Protein AF-K2NXB1-F1 (afdb_monomer_lite)

Structure (mmCIF, N/CA/C/O backbone):
data_AF-K2NXB1-F1
#
_entry.id   AF-K2NXB1-F1
#
loop_
_atom_site.group_PDB
_atom_site.id
_atom_site.type_symbol
_atom_site.label_atom_id
_atom_site.label_alt_id
_atom_site.label_comp_id
_atom_site.label_asym_id
_atom_site.label_entity_id
_atom_site.label_seq_id
_atom_site.pdbx_PDB_ins_code
_atom_site.Cartn_x
_atom_site.Cartn_y
_atom_site.Cartn_z
_atom_site.occupancy
_atom_site.B_iso_or_equiv
_atom_site.auth_seq_id
_atom_site.auth_comp_id
_atom_site.auth_asym_id
_atom_site.auth_atom_id
_atom_site.pdbx_PDB_model_num
ATOM 1 N N . GLU A 1 1 ? -13.055 14.412 -2.522 1.00 94.62 1 GLU A N 1
ATOM 2 C CA . GLU A 1 1 ? -13.051 13.531 -3.706 1.00 94.62 1 GLU A CA 1
ATOM 3 C C . GLU A 1 1 ? -11.972 14.008 -4.665 1.00 94.62 1 GLU A C 1
ATOM 5 O O . GLU A 1 1 ? -11.803 15.214 -4.805 1.00 94.62 1 GLU A O 1
ATOM 10 N N . LEU A 1 2 ? -11.229 13.081 -5.264 1.00 96.75 2 LEU A N 1
ATOM 11 C CA . LEU A 1 2 ? -10.312 13.309 -6.376 1.00 96.75 2 LEU A CA 1
ATOM 12 C C . LEU A 1 2 ? -10.808 12.465 -7.544 1.00 96.75 2 LEU A C 1
ATOM 14 O O . LEU A 1 2 ? -10.957 11.248 -7.415 1.00 96.75 2 LEU A O 1
ATOM 18 N N . ARG A 1 3 ? -11.081 13.112 -8.669 1.00 98.06 3 ARG A N 1
ATOM 19 C CA . ARG A 1 3 ? -11.637 12.462 -9.847 1.00 98.06 3 ARG A CA 1
ATOM 20 C C . A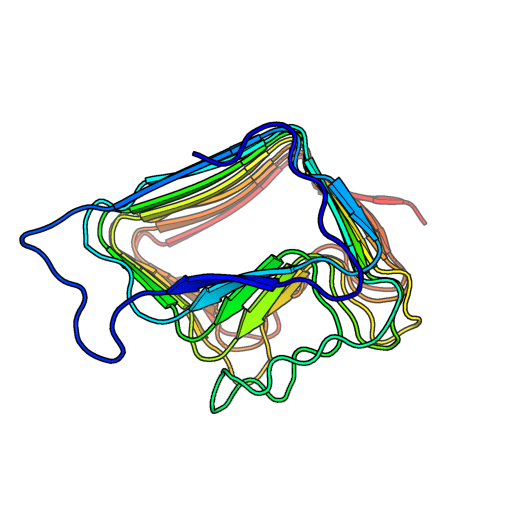RG A 1 3 ? -10.872 12.904 -11.082 1.00 98.06 3 ARG A C 1
ATOM 22 O O . ARG A 1 3 ? -10.672 14.102 -11.263 1.00 98.06 3 ARG A O 1
ATOM 29 N N . ASP A 1 4 ? -10.440 11.933 -11.882 1.00 97.62 4 ASP A N 1
ATOM 30 C CA . ASP A 1 4 ? -9.777 12.130 -13.176 1.00 97.62 4 ASP A CA 1
ATOM 31 C C . ASP A 1 4 ? -8.574 13.095 -13.086 1.00 97.62 4 ASP A C 1
ATOM 33 O O . ASP A 1 4 ? -8.286 13.880 -13.988 1.00 97.62 4 ASP A O 1
ATOM 37 N N . CYS A 1 5 ? -7.886 13.069 -11.939 1.00 97.38 5 CYS A N 1
ATOM 38 C CA . CYS A 1 5 ? -6.746 13.932 -11.656 1.00 97.38 5 CYS A CA 1
ATOM 39 C C . CYS A 1 5 ? -5.464 13.350 -12.261 1.00 97.38 5 CYS A C 1
ATOM 41 O O . CYS A 1 5 ? -5.258 12.134 -12.266 1.00 97.38 5 CYS A O 1
ATOM 43 N N . VAL A 1 6 ? -4.563 14.230 -12.694 1.00 96.94 6 VAL A N 1
ATOM 44 C CA . VAL A 1 6 ? -3.241 13.851 -13.200 1.00 96.94 6 VAL A CA 1
ATOM 45 C C . VAL A 1 6 ? -2.173 14.354 -12.236 1.00 96.94 6 VAL A C 1
ATOM 47 O O . VAL A 1 6 ? -2.104 15.546 -11.942 1.00 96.94 6 VAL A O 1
ATOM 50 N N . CYS A 1 7 ? -1.348 13.447 -11.726 1.00 93.62 7 CYS A N 1
ATOM 51 C CA . CYS A 1 7 ? -0.162 13.793 -10.962 1.00 93.62 7 CYS A CA 1
ATOM 52 C C . CYS A 1 7 ? 0.932 14.286 -11.909 1.00 93.62 7 CYS A C 1
ATOM 54 O O . CYS A 1 7 ? 1.304 13.571 -12.841 1.00 93.62 7 CYS A O 1
ATOM 56 N N . ASP A 1 8 ? 1.490 15.457 -11.619 1.00 88.88 8 ASP A N 1
ATOM 57 C CA . ASP A 1 8 ? 2.650 15.982 -12.333 1.00 88.88 8 ASP A CA 1
ATOM 58 C C . ASP A 1 8 ? 3.943 15.774 -11.527 1.00 88.88 8 ASP A C 1
ATOM 60 O O . ASP A 1 8 ? 3.960 15.914 -10.302 1.00 88.88 8 ASP A O 1
ATOM 64 N N . GLY A 1 9 ? 5.017 15.413 -12.230 1.00 81.12 9 GLY A N 1
ATOM 65 C CA . GLY A 1 9 ? 6.415 15.420 -11.784 1.00 81.12 9 GLY A CA 1
ATOM 66 C C . GLY A 1 9 ? 6.715 15.235 -10.289 1.00 81.12 9 GLY A C 1
ATOM 67 O O . GLY A 1 9 ? 7.217 16.154 -9.644 1.00 81.12 9 GLY A O 1
ATOM 68 N N . GLY A 1 10 ? 6.514 14.035 -9.735 1.00 85.44 10 GLY A N 1
ATOM 69 C CA . GLY A 1 10 ? 6.906 13.716 -8.351 1.00 85.44 10 GLY A CA 1
ATOM 70 C C . GLY A 1 10 ? 5.857 14.067 -7.298 1.00 85.44 10 GLY A C 1
ATOM 71 O O . GLY A 1 10 ? 6.169 14.032 -6.101 1.00 85.44 10 GLY A O 1
ATOM 72 N N . ALA A 1 11 ? 4.634 14.399 -7.720 1.00 92.69 11 ALA A N 1
ATOM 73 C CA . ALA A 1 11 ? 3.523 14.693 -6.830 1.00 92.69 11 ALA A CA 1
ATOM 74 C C . ALA A 1 11 ? 3.240 13.550 -5.844 1.00 92.69 11 ALA A C 1
ATOM 76 O O . ALA A 1 11 ? 3.321 12.357 -6.148 1.00 92.69 11 ALA A O 1
ATOM 77 N N . GLN A 1 12 ? 2.887 13.947 -4.626 1.00 93.38 12 GLN A N 1
ATOM 78 C CA . GLN A 1 12 ? 2.581 13.044 -3.529 1.00 93.38 12 GLN A CA 1
ATOM 79 C C . GLN A 1 12 ? 1.302 13.521 -2.851 1.00 93.38 12 GLN A C 1
ATOM 81 O O . GLN A 1 12 ? 1.230 14.653 -2.370 1.00 93.38 12 GLN A O 1
ATOM 86 N N . ILE A 1 13 ? 0.291 12.662 -2.826 1.00 94.75 13 ILE A N 1
ATOM 87 C CA . ILE A 1 13 ? -1.007 12.941 -2.218 1.00 94.75 13 ILE A CA 1
ATOM 88 C C . ILE A 1 13 ? -1.004 12.303 -0.837 1.00 94.75 13 ILE A C 1
ATOM 90 O O . ILE A 1 13 ? -0.871 11.088 -0.712 1.00 94.75 13 ILE A O 1
ATOM 94 N N . TYR A 1 14 ? -1.147 13.120 0.200 1.00 94.56 14 TYR A N 1
ATOM 95 C CA . TYR A 1 14 ? -1.087 12.661 1.582 1.00 94.56 14 TYR A CA 1
ATOM 96 C C . TYR A 1 14 ? -2.481 12.581 2.200 1.00 94.56 14 TYR A C 1
ATOM 98 O O . TYR A 1 14 ? -3.191 13.582 2.283 1.00 94.56 14 TYR A O 1
ATOM 106 N N . VAL A 1 15 ? -2.833 11.407 2.718 1.00 95.38 15 VAL A N 1
ATOM 107 C CA . VAL A 1 15 ? -3.938 11.223 3.662 1.00 95.38 15 VAL A CA 1
ATOM 108 C C . VAL A 1 15 ? -3.320 11.095 5.050 1.00 95.38 15 VAL A C 1
ATOM 110 O O . VAL A 1 15 ? -2.840 10.036 5.456 1.00 95.38 15 VAL A O 1
ATOM 113 N N . ARG A 1 16 ? -3.252 12.231 5.749 1.00 93.56 16 ARG A N 1
ATOM 114 C CA . ARG A 1 16 ? -2.507 12.380 7.001 1.00 93.56 16 ARG A CA 1
ATOM 115 C C . ARG A 1 16 ? -3.435 12.382 8.210 1.00 93.56 16 ARG A C 1
ATOM 117 O O . ARG A 1 16 ? -4.362 13.184 8.286 1.00 93.56 16 ARG A O 1
ATOM 124 N N . GLY A 1 17 ? -3.141 11.504 9.160 1.00 93.62 17 GLY A N 1
ATOM 125 C CA . GLY A 1 17 ? -3.784 11.433 10.465 1.00 93.62 17 GLY A CA 1
ATOM 126 C C . GLY A 1 17 ? -3.013 12.159 11.571 1.00 93.62 17 GLY A C 1
ATOM 127 O O . GLY A 1 17 ? -2.156 13.010 11.322 1.00 93.62 17 GLY A O 1
ATOM 128 N N . TYR A 1 18 ? -3.308 11.774 12.809 1.00 91.69 18 TYR A N 1
ATOM 129 C CA . TYR A 1 18 ? -2.723 12.313 14.035 1.00 91.69 18 TYR A CA 1
ATOM 130 C C . TYR A 1 18 ? -1.535 11.470 14.498 1.00 91.69 18 TYR A C 1
ATOM 132 O O . TYR A 1 18 ? -1.599 10.244 14.477 1.00 91.69 18 TYR A O 1
ATOM 140 N N . SER A 1 19 ? -0.452 12.110 14.945 1.00 87.44 19 SER A N 1
ATOM 141 C CA . SER A 1 19 ? 0.732 11.408 15.467 1.00 87.44 19 SER A CA 1
ATOM 142 C C . SER A 1 19 ? 0.472 10.661 16.783 1.00 87.44 19 SER A C 1
ATOM 144 O O . SER A 1 19 ? 1.180 9.704 17.079 1.00 87.44 19 SER A O 1
ATOM 146 N N . GLY A 1 20 ? -0.521 11.103 17.564 1.00 89.31 20 GLY A N 1
ATOM 147 C CA . GLY A 1 20 ? -1.008 10.441 18.778 1.00 89.31 20 GLY A CA 1
ATOM 148 C C . GLY A 1 20 ? -2.246 9.581 18.517 1.00 89.31 20 GLY A C 1
ATOM 149 O O . GLY A 1 20 ? -2.442 9.091 17.411 1.00 89.31 20 GLY A O 1
ATOM 150 N N . GLU A 1 21 ? -3.102 9.403 19.522 1.00 89.88 21 GLU A N 1
ATOM 151 C CA . GLU A 1 21 ? -4.329 8.604 19.385 1.00 89.88 21 GLU A CA 1
ATOM 152 C C . GLU A 1 21 ? -5.248 9.105 18.249 1.00 89.88 21 GLU A C 1
ATOM 154 O O . GLU A 1 21 ? -5.365 10.319 18.035 1.00 89.88 21 GLU A O 1
ATOM 159 N N . PRO A 1 22 ? -5.922 8.196 17.516 1.00 90.44 22 PRO A N 1
ATOM 160 C CA . PRO A 1 22 ? -6.864 8.582 16.476 1.00 90.44 22 PRO A CA 1
ATOM 161 C C . PRO A 1 22 ? -8.042 9.352 17.078 1.00 90.44 22 PRO A C 1
ATOM 163 O O . PRO A 1 22 ? -8.625 8.955 18.089 1.00 90.44 22 PRO A O 1
ATOM 166 N N . ALA A 1 23 ? -8.450 10.429 16.410 1.00 91.19 23 ALA A N 1
ATOM 167 C CA . ALA A 1 23 ? -9.641 11.170 16.801 1.00 91.19 23 ALA A CA 1
ATOM 168 C C . ALA A 1 23 ? -10.893 10.280 16.682 1.00 91.19 23 ALA A C 1
ATOM 170 O O . ALA A 1 23 ? -11.156 9.697 15.629 1.00 91.19 23 ALA A O 1
ATOM 171 N N . SER A 1 24 ? -11.658 10.153 17.767 1.00 92.06 24 SER A N 1
ATOM 172 C CA . SER A 1 24 ? -12.834 9.273 17.855 1.00 92.06 24 SER A CA 1
ATOM 173 C C . SER A 1 24 ? -14.166 9.997 17.611 1.00 92.06 24 SER A C 1
ATOM 175 O O . SER A 1 24 ? -15.172 9.354 17.296 1.00 92.06 24 SER A O 1
ATOM 177 N N . ASP A 1 25 ? -14.155 11.325 17.721 1.00 93.12 25 ASP A N 1
ATOM 178 C CA . ASP A 1 25 ? -15.283 12.253 17.569 1.00 93.12 25 ASP A CA 1
ATOM 179 C C . ASP A 1 25 ? -15.570 12.639 16.109 1.00 93.12 25 ASP A C 1
ATOM 181 O O . ASP A 1 25 ? -16.593 13.251 15.818 1.00 93.12 25 ASP A O 1
ATOM 185 N N . ARG A 1 26 ? -14.678 12.274 15.188 1.00 91.56 26 ARG A N 1
ATOM 186 C CA . ARG A 1 26 ? -14.739 12.629 13.768 1.00 91.56 26 ARG A CA 1
ATOM 187 C C . ARG A 1 26 ? -14.441 11.424 12.886 1.00 91.56 26 ARG A C 1
ATOM 189 O O . ARG A 1 26 ? -13.820 10.464 13.332 1.00 91.56 26 ARG A O 1
ATOM 196 N N . SER A 1 27 ? -14.866 11.506 11.633 1.00 95.12 27 SER A N 1
ATOM 197 C CA . SER A 1 27 ? -14.590 10.531 10.578 1.00 95.12 27 SER A CA 1
ATOM 198 C C . SER A 1 27 ? -14.024 11.239 9.352 1.00 95.12 27 SER A C 1
ATOM 200 O O . SER A 1 27 ? -14.180 12.450 9.195 1.00 95.12 27 SER A O 1
ATOM 202 N N . LEU A 1 28 ? -13.367 10.480 8.482 1.00 96.31 28 LEU A N 1
ATOM 203 C CA . LEU A 1 28 ? -12.829 10.969 7.219 1.00 96.31 28 LEU A CA 1
ATOM 204 C C . LEU A 1 28 ? -13.342 10.090 6.081 1.00 96.31 28 LEU A C 1
ATOM 206 O O . LEU A 1 28 ? -13.313 8.869 6.185 1.00 96.31 28 LEU A O 1
ATOM 210 N N . GLU A 1 29 ? -13.762 10.705 4.984 1.00 97.75 29 GLU A N 1
ATOM 211 C CA . GLU A 1 29 ? -14.073 9.994 3.750 1.00 97.75 29 GLU A CA 1
ATOM 212 C C . GLU A 1 29 ? -13.193 10.521 2.618 1.00 97.75 29 GLU A C 1
ATOM 214 O O . GLU A 1 29 ? -13.120 11.728 2.374 1.00 97.75 29 GLU A O 1
ATOM 219 N N . VAL A 1 30 ? -12.495 9.612 1.939 1.00 97.94 30 VAL A N 1
ATOM 220 C CA . VAL A 1 30 ? -11.652 9.926 0.785 1.00 97.94 30 VAL A CA 1
ATOM 221 C C . VAL A 1 30 ? -12.041 9.003 -0.357 1.00 97.94 30 VAL A C 1
ATOM 223 O O . VAL A 1 30 ? -12.071 7.786 -0.217 1.00 97.94 30 V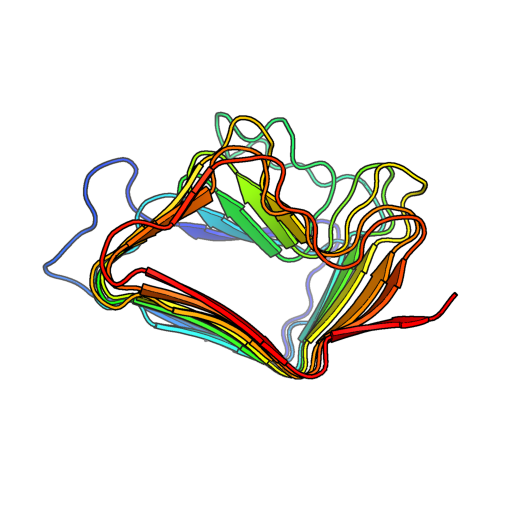AL A O 1
ATOM 226 N N . SER A 1 31 ? -12.308 9.590 -1.514 1.00 98.19 31 SER A N 1
ATOM 227 C CA . SER A 1 31 ? -12.547 8.862 -2.755 1.00 98.19 31 SER A CA 1
ATOM 228 C C . SER A 1 31 ? -11.585 9.391 -3.804 1.00 98.19 31 SER A C 1
ATOM 230 O O . SER A 1 31 ? -11.511 10.608 -4.001 1.00 98.19 31 SER A O 1
ATOM 232 N N . VAL A 1 32 ? -10.826 8.486 -4.413 1.00 98.44 32 VAL A N 1
ATOM 233 C CA . VAL A 1 32 ? -9.883 8.733 -5.502 1.00 98.44 32 VAL A CA 1
ATOM 234 C C . VAL A 1 32 ? -10.290 7.843 -6.668 1.00 98.44 32 VAL A C 1
ATOM 236 O O . VAL A 1 32 ? -10.352 6.623 -6.531 1.00 98.44 32 VAL A O 1
ATOM 239 N N . SER A 1 33 ? -10.579 8.440 -7.816 1.00 98.50 33 SER A N 1
ATOM 240 C CA . SER A 1 33 ? -10.935 7.707 -9.031 1.00 98.50 33 SER A CA 1
ATOM 241 C C . SER A 1 33 ? -10.269 8.325 -10.250 1.00 98.50 33 SER A C 1
ATOM 243 O O . SER A 1 33 ? -10.140 9.547 -10.311 1.00 98.50 33 SER A O 1
ATOM 245 N N . GLY A 1 34 ? -9.813 7.504 -11.197 1.00 98.19 34 GLY A N 1
ATOM 246 C CA . GLY A 1 34 ? -9.167 8.015 -12.410 1.00 98.19 34 GLY A CA 1
ATOM 247 C C . GLY A 1 34 ? -7.846 8.749 -12.151 1.00 98.19 34 GLY A C 1
ATOM 248 O O . GLY A 1 34 ? -7.439 9.568 -12.972 1.00 98.19 34 GLY A O 1
ATOM 249 N N . LEU A 1 35 ? -7.179 8.517 -11.011 1.00 97.81 35 LEU A N 1
ATOM 250 C CA . LEU A 1 35 ? -5.891 9.151 -10.735 1.00 97.81 35 LEU A CA 1
ATOM 251 C C . LEU A 1 35 ? -4.835 8.542 -11.653 1.00 97.81 35 LEU A C 1
ATOM 253 O O . LEU A 1 35 ? -4.630 7.327 -11.649 1.00 97.81 35 LEU A O 1
ATOM 257 N N . SER A 1 36 ? -4.141 9.379 -12.413 1.00 96.94 36 SER A N 1
ATOM 258 C CA . SER A 1 36 ? -3.091 8.935 -13.326 1.00 96.94 36 SER A CA 1
ATOM 259 C C . SER A 1 36 ? -1.823 9.761 -13.166 1.00 96.94 36 SER A C 1
ATOM 261 O O . SER A 1 36 ? -1.874 10.921 -12.775 1.00 96.94 36 SER A O 1
ATOM 263 N N . GLY A 1 37 ? -0.661 9.180 -13.448 1.00 93.31 37 GLY A N 1
ATOM 264 C CA . GLY A 1 37 ? 0.572 9.957 -13.547 1.00 93.31 37 GLY A CA 1
ATOM 265 C C . GLY A 1 37 ? 1.842 9.132 -13.415 1.00 93.31 37 GLY A C 1
ATOM 266 O O . GLY A 1 37 ? 1.905 8.141 -12.681 1.00 93.31 37 GLY A O 1
ATOM 267 N N . SER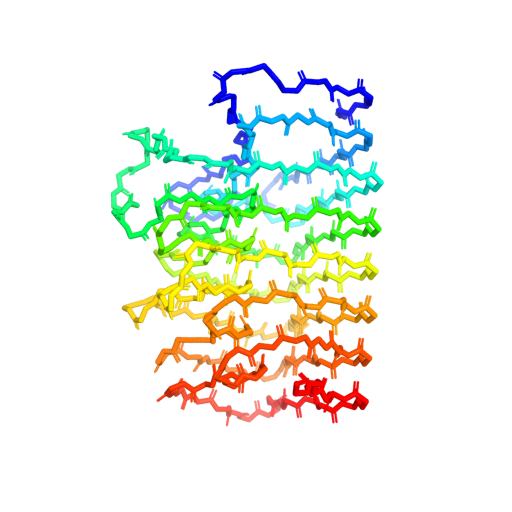 A 1 38 ? 2.877 9.578 -14.126 1.00 88.50 38 SER A N 1
ATOM 268 C CA . SER A 1 38 ? 4.250 9.114 -13.948 1.00 88.50 38 SER A CA 1
ATOM 269 C C . SER A 1 38 ? 4.931 9.945 -12.865 1.00 88.50 38 SER A C 1
ATOM 271 O O . SER A 1 38 ? 4.871 11.167 -12.922 1.00 88.50 38 SER A O 1
ATOM 273 N N . TYR A 1 39 ? 5.602 9.293 -11.916 1.00 93.38 39 TYR A N 1
ATOM 274 C CA . TYR A 1 39 ? 6.101 9.896 -10.675 1.00 93.38 39 TYR A CA 1
ATOM 275 C C . TYR A 1 39 ? 4.978 10.400 -9.759 1.00 93.38 39 TYR A C 1
ATOM 277 O O . TYR A 1 39 ? 4.911 11.584 -9.438 1.00 93.38 39 TYR A O 1
ATOM 285 N N . CYS A 1 40 ? 4.111 9.491 -9.313 1.00 94.94 40 CYS A N 1
ATOM 286 C CA . CYS A 1 40 ? 3.069 9.797 -8.336 1.00 94.94 40 CYS A CA 1
ATOM 287 C C . CYS A 1 40 ? 3.069 8.823 -7.158 1.00 94.94 40 CYS A C 1
ATOM 289 O O . CYS A 1 40 ? 3.375 7.644 -7.322 1.00 94.94 40 CYS A O 1
ATOM 291 N N . SER A 1 41 ? 2.707 9.304 -5.969 1.00 96.12 41 SER A N 1
ATOM 292 C CA . SER A 1 41 ? 2.506 8.452 -4.796 1.00 96.12 41 SER A CA 1
ATOM 293 C C . SER A 1 41 ? 1.304 8.904 -3.974 1.00 96.12 41 SER A C 1
ATOM 295 O O . SER A 1 41 ? 1.103 10.096 -3.743 1.00 96.12 41 SER A O 1
ATOM 297 N N . LEU A 1 42 ? 0.518 7.939 -3.511 1.00 96.81 42 LEU A N 1
ATOM 298 C CA . LEU A 1 42 ? -0.541 8.113 -2.534 1.00 96.81 42 LEU A CA 1
ATOM 299 C C . LEU A 1 42 ? -0.043 7.591 -1.183 1.00 96.81 42 LEU A C 1
ATOM 301 O O . LEU A 1 42 ? 0.297 6.416 -1.038 1.00 96.81 42 LEU A O 1
ATOM 305 N N . VAL A 1 43 ? 0.014 8.476 -0.195 1.00 96.69 43 VAL A N 1
ATOM 306 C CA . VAL A 1 43 ? 0.691 8.235 1.077 1.00 96.69 43 VAL A CA 1
ATOM 307 C C . VAL A 1 43 ? -0.292 8.377 2.230 1.00 96.69 43 VAL A C 1
ATOM 309 O O . VAL A 1 43 ? -0.810 9.460 2.494 1.00 96.69 43 VAL A O 1
ATOM 312 N N . PHE A 1 44 ? -0.512 7.290 2.955 1.00 96.31 44 PHE A N 1
ATOM 313 C CA . PHE A 1 44 ? -1.232 7.275 4.221 1.00 96.31 44 PHE A CA 1
ATOM 314 C C . PHE A 1 44 ? -0.223 7.305 5.352 1.00 96.31 44 PHE A C 1
ATOM 316 O O . PHE A 1 44 ? 0.717 6.505 5.381 1.00 96.31 44 PHE A O 1
ATOM 323 N N . VAL A 1 45 ? -0.402 8.248 6.271 1.00 95.25 45 VAL A N 1
ATOM 324 C CA . VAL A 1 45 ? 0.535 8.411 7.375 1.00 95.25 45 VAL A CA 1
ATOM 325 C C . VAL A 1 45 ? -0.157 8.820 8.660 1.00 95.25 45 VAL A C 1
ATOM 327 O O . VAL A 1 45 ? -1.083 9.633 8.636 1.00 95.25 45 VAL A O 1
ATOM 330 N N . HIS A 1 46 ? 0.352 8.309 9.782 1.00 94.75 46 HIS A N 1
ATOM 331 C CA . HIS A 1 46 ? -0.186 8.537 11.122 1.00 94.75 46 HIS A CA 1
ATOM 332 C C . HIS A 1 46 ? -1.598 7.957 11.330 1.00 94.75 46 HIS A C 1
ATOM 334 O O . HIS A 1 46 ? -2.154 7.273 10.471 1.00 94.75 46 HIS A O 1
ATOM 340 N N . ASN A 1 47 ? -2.186 8.192 12.503 1.00 94.88 47 ASN A N 1
ATOM 341 C CA . ASN A 1 47 ? -3.439 7.564 12.908 1.00 94.88 47 ASN A CA 1
ATOM 342 C C . ASN A 1 47 ? -4.634 8.327 12.333 1.00 94.88 47 ASN A C 1
ATOM 344 O O . ASN A 1 47 ? -4.943 9.446 12.756 1.00 94.88 47 ASN A O 1
ATOM 348 N N . LEU A 1 48 ? -5.297 7.735 11.337 1.00 95.12 48 LEU A N 1
ATOM 349 C CA . LEU A 1 48 ? -6.496 8.322 10.737 1.00 95.12 48 LEU A CA 1
ATOM 350 C C . LEU A 1 48 ? -7.636 8.356 11.768 1.00 95.12 48 LEU A C 1
ATOM 352 O O . LEU A 1 48 ? -7.685 7.485 12.641 1.00 95.12 48 LEU A O 1
ATOM 356 N N . PRO A 1 49 ? -8.572 9.320 11.680 1.00 96.62 49 PRO A N 1
ATOM 357 C CA . PRO A 1 49 ? -9.761 9.317 12.525 1.00 96.62 49 PRO A CA 1
ATOM 358 C C . PRO A 1 49 ? -10.480 7.964 12.532 1.00 96.62 49 PRO A C 1
ATOM 360 O O . PRO A 1 49 ? -10.463 7.224 11.540 1.00 96.62 49 PRO A O 1
ATOM 363 N N . ALA A 1 50 ? -11.149 7.639 13.634 1.00 96.88 50 ALA A N 1
ATOM 364 C CA . ALA A 1 50 ? -11.964 6.436 13.685 1.00 96.88 50 ALA A CA 1
ATOM 365 C C . ALA A 1 50 ? -13.075 6.497 12.624 1.00 96.88 50 ALA A C 1
ATOM 367 O O . ALA A 1 50 ? -13.623 7.566 12.358 1.00 96.88 50 ALA A O 1
ATOM 368 N N . ARG A 1 51 ? -13.464 5.348 12.056 1.00 97.50 51 ARG A N 1
ATOM 369 C CA . ARG A 1 51 ? -14.485 5.291 10.987 1.00 97.50 51 ARG A CA 1
ATOM 370 C C . ARG A 1 51 ? -14.076 6.066 9.733 1.00 97.50 51 ARG A C 1
ATOM 372 O O . ARG A 1 51 ? -14.902 6.713 9.099 1.00 97.50 51 ARG A O 1
ATOM 379 N N . THR A 1 52 ? -12.795 6.005 9.383 1.00 97.69 52 THR A N 1
ATOM 380 C CA . THR A 1 52 ? -12.306 6.539 8.112 1.00 97.69 52 THR A CA 1
ATOM 381 C C . THR A 1 52 ? -12.631 5.569 6.979 1.00 97.69 52 THR A C 1
ATOM 383 O O . THR A 1 52 ? -12.346 4.380 7.102 1.00 97.69 52 THR A O 1
ATOM 386 N N . ASN A 1 53 ? -13.194 6.056 5.877 1.00 98.06 53 ASN A N 1
ATOM 387 C CA . ASN A 1 53 ? -13.430 5.271 4.670 1.00 98.06 53 ASN A CA 1
ATOM 388 C C . ASN A 1 53 ? -12.632 5.857 3.506 1.00 98.06 53 ASN A C 1
ATOM 390 O O . ASN A 1 53 ? -12.788 7.026 3.160 1.00 98.06 53 ASN A O 1
ATOM 394 N N . VAL A 1 54 ? -11.758 5.054 2.914 1.00 98.31 54 VAL A N 1
ATOM 395 C CA . VAL A 1 54 ? -10.938 5.457 1.780 1.00 98.31 54 VAL A CA 1
ATOM 396 C C . VAL A 1 54 ? -11.152 4.486 0.639 1.00 98.31 54 VAL A C 1
ATOM 398 O O . VAL A 1 54 ? -10.972 3.279 0.795 1.00 98.31 54 VAL A O 1
ATOM 401 N N . THR A 1 55 ? -11.477 5.027 -0.525 1.00 98.50 55 THR A N 1
ATOM 402 C CA . THR A 1 55 ? -11.589 4.275 -1.769 1.00 98.50 55 THR A CA 1
ATOM 403 C C . THR A 1 55 ? -10.648 4.862 -2.810 1.00 98.50 55 THR A C 1
ATOM 405 O O . THR A 1 55 ? -10.590 6.074 -3.008 1.00 98.50 55 THR A O 1
ATOM 408 N N . VAL A 1 56 ? -9.886 3.994 -3.460 1.00 98.62 56 VAL A N 1
ATOM 409 C CA . VAL A 1 56 ? -9.050 4.298 -4.619 1.00 98.62 56 VAL A CA 1
ATOM 410 C C . VAL A 1 56 ? -9.485 3.340 -5.710 1.00 98.62 56 VAL A C 1
ATOM 412 O O . VAL A 1 56 ? -9.525 2.135 -5.473 1.00 98.62 56 VAL A O 1
ATOM 415 N N . ARG A 1 57 ? -9.864 3.839 -6.881 1.00 98.69 57 ARG A N 1
ATOM 416 C CA . ARG A 1 57 ? -10.317 2.973 -7.970 1.00 98.69 57 ARG A CA 1
ATOM 417 C C . ARG A 1 57 ? -9.919 3.467 -9.344 1.00 98.69 57 ARG A C 1
ATOM 419 O O . ARG A 1 57 ? -9.676 4.660 -9.517 1.00 98.69 57 ARG A O 1
ATOM 426 N N . ASP A 1 58 ? -9.890 2.556 -10.310 1.00 98.62 58 ASP A N 1
ATOM 427 C CA . ASP A 1 58 ? -9.763 2.874 -11.738 1.00 98.62 58 ASP A CA 1
ATOM 428 C C . ASP A 1 58 ? -8.588 3.828 -12.017 1.00 98.62 58 ASP A C 1
ATOM 430 O O . ASP A 1 58 ? -8.719 4.814 -12.735 1.00 98.62 58 ASP A O 1
ATOM 434 N N . SER A 1 59 ? -7.460 3.602 -11.339 1.00 98.62 59 SER A N 1
ATOM 435 C CA . SER A 1 59 ? -6.317 4.523 -11.299 1.00 98.62 59 SER A CA 1
ATOM 436 C C . SER A 1 59 ? -5.047 3.855 -11.836 1.00 98.62 59 SER A C 1
ATOM 438 O O . SER A 1 59 ? -4.927 2.632 -11.861 1.00 98.62 59 SER A O 1
ATOM 440 N N . THR A 1 60 ? -4.070 4.647 -12.274 1.00 98.31 60 THR A N 1
ATOM 441 C CA . THR A 1 60 ? -2.748 4.173 -12.718 1.00 98.31 60 THR A CA 1
ATOM 442 C C . THR A 1 60 ? -1.662 5.068 -12.138 1.00 98.31 60 THR A C 1
ATOM 444 O O . THR A 1 60 ? -1.426 6.178 -12.612 1.00 98.31 60 THR A O 1
ATOM 447 N N . ILE A 1 61 ? -0.984 4.580 -11.103 1.00 97.88 61 ILE A N 1
ATOM 448 C CA . ILE A 1 61 ? -0.012 5.351 -10.326 1.00 97.88 61 ILE A CA 1
ATOM 449 C C . ILE A 1 61 ? 1.363 4.709 -10.506 1.00 97.88 61 ILE A C 1
ATOM 451 O O . ILE A 1 61 ? 1.569 3.540 -10.167 1.00 97.88 61 ILE A O 1
ATOM 455 N N . VAL A 1 62 ? 2.314 5.470 -11.050 1.00 97.56 62 VAL A N 1
ATOM 456 C CA . VAL A 1 62 ? 3.638 4.949 -11.411 1.00 97.56 62 VAL A CA 1
ATOM 457 C C . VAL A 1 62 ? 4.740 5.731 -10.702 1.00 97.56 62 VAL A C 1
ATOM 459 O O . VAL A 1 62 ? 4.747 6.959 -10.724 1.00 97.56 62 VAL A O 1
ATOM 462 N N . THR A 1 63 ? 5.725 5.034 -10.139 1.00 96.81 63 THR A N 1
ATOM 463 C CA . THR A 1 63 ? 6.977 5.605 -9.619 1.00 96.81 63 THR A CA 1
ATOM 464 C C . THR A 1 63 ? 8.175 5.029 -10.388 1.00 96.81 63 THR A C 1
ATOM 466 O O . THR A 1 63 ? 8.758 4.010 -10.009 1.00 96.81 63 THR A O 1
ATOM 469 N N . PRO A 1 64 ? 8.560 5.639 -11.524 1.00 95.25 64 PRO A N 1
ATOM 470 C CA . PRO A 1 64 ? 9.626 5.093 -12.363 1.00 95.25 64 PRO A CA 1
ATOM 471 C C . PRO A 1 64 ? 11.036 5.427 -11.842 1.00 95.25 64 PRO A C 1
ATOM 473 O O . PRO A 1 64 ? 12.008 4.865 -12.332 1.00 95.25 64 PRO A O 1
ATOM 476 N N . GLY A 1 65 ? 11.153 6.305 -10.842 1.00 93.44 65 GLY A N 1
ATOM 477 C CA . GLY A 1 65 ? 12.408 6.680 -10.190 1.00 93.44 65 GLY A CA 1
ATOM 478 C C . GLY A 1 65 ? 12.213 6.978 -8.697 1.00 93.44 65 GLY A C 1
ATOM 479 O O . GLY A 1 65 ? 11.120 6.751 -8.166 1.00 93.44 65 GLY A O 1
ATOM 480 N N . PRO A 1 66 ? 13.250 7.470 -7.994 1.00 92.62 66 PRO A N 1
ATOM 481 C CA . PRO A 1 66 ? 13.203 7.658 -6.548 1.00 92.62 66 PRO A CA 1
ATOM 482 C C . PRO A 1 66 ? 12.198 8.744 -6.146 1.00 92.62 66 PRO A C 1
ATOM 484 O O . PRO A 1 66 ? 12.155 9.822 -6.743 1.00 92.62 66 PRO A O 1
ATOM 487 N N . MET A 1 67 ? 11.428 8.477 -5.092 1.00 91.94 67 MET A N 1
ATOM 488 C CA . MET A 1 67 ? 10.477 9.423 -4.504 1.00 91.94 67 MET A CA 1
ATOM 489 C C . MET A 1 67 ? 11.077 10.064 -3.250 1.00 91.94 67 MET A C 1
ATOM 491 O O . MET A 1 67 ? 11.797 9.425 -2.484 1.00 91.94 67 MET A O 1
ATOM 495 N N . ARG A 1 68 ? 10.781 11.347 -3.018 1.00 89.00 68 ARG A N 1
ATOM 496 C CA . ARG A 1 68 ? 11.272 12.080 -1.842 1.00 89.00 68 ARG A CA 1
ATOM 497 C C . ARG A 1 68 ? 10.186 12.199 -0.783 1.00 89.00 68 ARG A C 1
ATOM 499 O O . ARG A 1 68 ? 9.392 13.134 -0.821 1.00 89.00 68 ARG A O 1
ATOM 506 N N . TYR A 1 69 ? 10.218 11.313 0.206 1.00 85.50 69 TYR A N 1
ATOM 507 C CA . TYR A 1 69 ? 9.314 11.349 1.360 1.00 85.50 69 TYR A CA 1
ATOM 508 C C . TYR A 1 69 ? 9.844 12.207 2.521 1.00 85.50 69 TYR A C 1
ATOM 510 O O . TYR A 1 69 ? 9.563 11.928 3.682 1.00 85.50 69 TYR A O 1
ATOM 518 N N . SER A 1 70 ? 10.624 13.257 2.243 1.00 76.56 70 SER A N 1
ATOM 519 C CA . SER A 1 70 ? 11.341 14.043 3.266 1.00 76.56 70 SER A CA 1
ATOM 520 C C . SER A 1 70 ? 10.440 14.708 4.313 1.00 76.56 70 SER A C 1
ATOM 522 O O . SER A 1 70 ? 10.913 15.068 5.385 1.00 76.56 70 SER A O 1
ATOM 524 N N . GLN A 1 71 ? 9.147 14.858 4.019 1.00 75.88 71 GLN A N 1
ATOM 525 C CA . GLN A 1 71 ? 8.144 15.373 4.955 1.00 75.88 71 GLN A CA 1
ATOM 526 C C . GLN A 1 71 ? 7.766 14.359 6.050 1.00 75.88 71 GLN A C 1
ATOM 528 O O . GLN A 1 71 ? 7.094 14.720 7.017 1.00 75.88 71 GLN A O 1
ATOM 533 N N . LEU A 1 72 ? 8.169 13.093 5.902 1.00 81.00 72 LEU A N 1
ATOM 534 C CA . LEU A 1 72 ? 7.848 12.003 6.814 1.00 81.00 72 LEU A CA 1
ATOM 535 C C . LEU A 1 72 ? 9.083 11.593 7.614 1.00 81.00 72 LEU A C 1
ATOM 537 O O . LEU A 1 72 ? 9.954 10.863 7.140 1.00 81.00 72 LEU A O 1
ATOM 541 N N . SER A 1 73 ? 9.143 12.045 8.866 1.00 76.69 73 SER A N 1
ATOM 542 C CA . SER A 1 73 ? 10.175 11.617 9.810 1.00 76.69 73 SER A CA 1
ATOM 543 C C . SER A 1 73 ? 10.132 10.098 9.997 1.00 76.69 73 SER A C 1
ATOM 545 O O . SER A 1 73 ? 9.089 9.560 10.366 1.00 76.69 73 SER A O 1
ATOM 547 N N . GLY A 1 74 ? 11.262 9.420 9.793 1.00 77.75 74 GLY A N 1
ATOM 548 C CA . GLY A 1 74 ? 11.388 7.973 10.005 1.00 77.75 74 GLY A CA 1
ATOM 549 C C . GLY A 1 74 ? 11.028 7.095 8.801 1.00 77.75 74 GLY A C 1
ATOM 550 O O . GLY A 1 74 ? 11.218 5.882 8.874 1.00 77.75 74 GLY A O 1
ATOM 551 N N . LEU A 1 75 ? 10.574 7.666 7.679 1.00 83.88 75 LEU A N 1
ATOM 552 C CA . LEU A 1 75 ? 10.382 6.919 6.433 1.00 83.88 75 LEU A CA 1
ATOM 553 C C . LEU A 1 75 ? 11.681 6.901 5.612 1.00 83.88 75 LEU A C 1
ATOM 555 O O . LEU A 1 75 ? 11.840 7.658 4.658 1.00 83.88 75 LEU A O 1
ATOM 559 N N . THR A 1 76 ? 12.626 6.045 6.006 1.00 79.00 76 THR A N 1
ATOM 560 C CA . THR A 1 76 ? 13.946 5.931 5.354 1.00 79.00 76 THR A CA 1
ATOM 561 C C . THR A 1 76 ? 14.018 4.838 4.293 1.00 79.00 76 THR A C 1
ATOM 563 O O . THR A 1 76 ? 14.807 4.950 3.360 1.00 79.00 76 THR A O 1
ATOM 566 N N . ASP A 1 77 ? 13.190 3.798 4.412 1.00 84.62 77 ASP A N 1
ATOM 567 C CA . ASP A 1 77 ? 13.378 2.564 3.633 1.00 84.62 77 ASP A CA 1
ATOM 568 C C . ASP A 1 77 ? 12.485 2.498 2.380 1.00 84.62 77 ASP A C 1
ATOM 570 O O . ASP A 1 77 ? 12.634 1.599 1.549 1.00 84.62 77 ASP A O 1
ATOM 574 N N . ALA A 1 78 ? 11.556 3.447 2.216 1.00 90.12 78 ALA A N 1
ATOM 575 C CA . ALA A 1 78 ? 10.738 3.559 1.013 1.00 90.12 78 ALA A CA 1
ATOM 576 C C . ALA A 1 78 ? 11.494 4.335 -0.071 1.00 90.12 78 ALA A C 1
ATOM 578 O O . ALA A 1 78 ? 11.637 5.552 0.009 1.00 90.12 78 ALA A O 1
ATOM 579 N N . VAL A 1 79 ? 11.948 3.629 -1.108 1.00 91.31 79 VAL A N 1
ATOM 580 C CA . VAL A 1 79 ? 12.704 4.238 -2.216 1.00 91.31 79 VAL A CA 1
ATOM 581 C C . VAL A 1 79 ? 11.771 4.847 -3.266 1.00 91.31 79 VAL A C 1
ATOM 583 O O . VAL A 1 79 ? 11.924 6.000 -3.661 1.00 91.31 79 VAL A O 1
ATOM 586 N N . ALA A 1 80 ? 10.797 4.067 -3.732 1.00 95.44 80 ALA A N 1
ATOM 587 C CA . ALA A 1 80 ? 9.798 4.496 -4.700 1.00 95.44 80 ALA A CA 1
ATOM 588 C C . ALA A 1 80 ? 8.576 3.590 -4.595 1.00 95.44 80 ALA A C 1
ATOM 590 O O . ALA A 1 80 ? 8.667 2.389 -4.881 1.00 95.44 80 ALA A O 1
ATOM 591 N N . SER A 1 81 ? 7.445 4.157 -4.176 1.00 97.44 81 SER A N 1
ATOM 592 C CA . SER A 1 81 ? 6.211 3.395 -4.055 1.00 97.44 81 SER A CA 1
ATOM 593 C C . SER A 1 81 ? 4.964 4.207 -4.409 1.00 97.44 81 SER A C 1
ATOM 595 O O . SER A 1 81 ? 4.755 5.273 -3.828 1.00 97.44 81 SER A O 1
ATOM 597 N N . PRO A 1 82 ? 4.137 3.732 -5.358 1.00 97.56 82 PRO A N 1
ATOM 598 C CA . PRO A 1 82 ? 2.844 4.327 -5.686 1.00 97.56 82 PRO A CA 1
ATOM 599 C C . PRO A 1 82 ? 1.873 4.400 -4.507 1.00 97.56 82 PRO A C 1
ATOM 601 O O . PRO A 1 82 ? 1.138 5.375 -4.405 1.00 97.56 82 PRO A O 1
ATOM 604 N N . LEU A 1 83 ? 1.874 3.408 -3.612 1.00 98.12 83 LEU A N 1
ATOM 605 C CA . LEU A 1 83 ? 1.014 3.375 -2.429 1.00 98.12 83 LEU A CA 1
ATOM 606 C C . LEU A 1 83 ? 1.843 3.121 -1.169 1.00 98.12 83 LEU A C 1
ATOM 608 O O . LEU A 1 83 ? 2.474 2.076 -1.032 1.00 98.12 83 LEU A O 1
ATOM 612 N N . VAL A 1 84 ? 1.803 4.056 -0.224 1.00 97.88 84 VAL A N 1
ATOM 613 C CA . VAL A 1 84 ? 2.576 3.995 1.023 1.00 97.88 84 VAL A CA 1
ATOM 614 C C . VAL A 1 84 ? 1.634 4.007 2.221 1.00 97.88 84 VAL A C 1
ATOM 616 O O . VAL A 1 84 ? 0.820 4.916 2.349 1.00 97.88 84 VAL A O 1
ATOM 619 N N . LEU A 1 85 ? 1.782 3.041 3.129 1.00 97.44 85 LEU A N 1
ATOM 620 C CA . LEU A 1 85 ? 1.210 3.067 4.478 1.00 97.44 85 LEU A CA 1
ATOM 621 C C . LEU A 1 85 ? 2.354 3.208 5.486 1.00 97.44 85 LEU A C 1
ATOM 623 O O . LEU A 1 85 ? 3.185 2.305 5.613 1.00 97.44 85 LEU A O 1
ATOM 627 N N . HIS A 1 86 ? 2.423 4.329 6.200 1.00 96.19 86 HIS A N 1
ATOM 628 C CA . HIS A 1 86 ? 3.504 4.586 7.149 1.00 96.19 86 HIS A CA 1
ATOM 629 C C . HIS A 1 86 ? 2.991 4.979 8.533 1.00 96.19 86 HIS A C 1
ATOM 631 O O . HIS A 1 86 ? 2.204 5.914 8.654 1.00 96.19 86 HIS A O 1
ATOM 637 N N . ALA A 1 87 ? 3.445 4.296 9.587 1.00 95.19 87 ALA A N 1
ATOM 638 C CA . ALA A 1 87 ? 3.096 4.620 10.975 1.00 95.19 87 ALA A CA 1
ATOM 639 C C . ALA A 1 87 ? 1.578 4.833 11.162 1.00 95.19 87 ALA A C 1
ATOM 641 O O . ALA A 1 87 ? 1.152 5.833 11.733 1.00 95.19 87 ALA A O 1
ATOM 642 N N . THR A 1 88 ? 0.759 3.961 10.565 1.00 95.00 88 THR A N 1
ATOM 643 C CA . THR A 1 88 ? -0.687 4.172 10.390 1.00 95.00 88 THR A CA 1
ATOM 644 C C . THR A 1 88 ? -1.491 3.182 11.225 1.00 95.00 88 THR A C 1
ATOM 646 O O . THR A 1 88 ? -1.425 1.977 10.989 1.00 95.00 88 THR A O 1
ATOM 649 N N . SER A 1 89 ? -2.312 3.681 12.149 1.00 94.88 89 SER A N 1
ATOM 650 C CA . SER A 1 89 ? -3.361 2.895 12.808 1.00 94.88 89 SER A CA 1
ATOM 651 C C . SER A 1 89 ? -4.731 3.209 12.210 1.00 94.88 89 SER A C 1
ATOM 653 O O . SER A 1 89 ? -5.126 4.372 12.092 1.00 94.88 89 SER A O 1
ATOM 655 N N . LEU A 1 90 ? -5.465 2.161 11.840 1.00 97.25 90 LEU A N 1
ATOM 656 C CA . LEU A 1 90 ? -6.831 2.218 11.336 1.00 97.25 90 LEU A CA 1
ATOM 657 C C . LEU A 1 90 ? -7.782 1.655 12.393 1.00 97.25 90 LEU A C 1
ATOM 659 O O . LEU A 1 90 ? -7.735 0.463 12.707 1.00 97.25 90 LEU A O 1
ATOM 663 N N . LEU A 1 91 ? -8.697 2.489 12.890 1.00 97.56 91 LEU A N 1
ATOM 664 C CA . LEU A 1 91 ? -9.687 2.118 13.903 1.00 97.56 91 LEU A CA 1
ATOM 665 C C . LEU A 1 91 ? -11.112 2.161 13.342 1.00 97.56 91 LEU A C 1
ATOM 667 O O . LEU A 1 91 ? -11.657 3.242 13.111 1.00 97.56 91 LEU A O 1
ATOM 671 N N . ARG A 1 92 ? -11.751 0.993 13.203 1.00 97.88 92 ARG A N 1
ATOM 672 C CA . ARG A 1 92 ? -13.081 0.857 12.578 1.00 97.88 92 ARG A CA 1
ATOM 673 C C . ARG A 1 92 ? -13.138 1.475 11.179 1.00 97.88 92 ARG A C 1
ATOM 675 O O . ARG A 1 92 ? -14.155 2.047 10.803 1.00 97.88 92 ARG A O 1
ATOM 682 N N . SER A 1 93 ? -12.033 1.405 10.446 1.00 98.06 93 SER A N 1
ATOM 683 C CA . SER A 1 93 ? -11.822 2.107 9.180 1.00 98.06 93 SER A CA 1
ATOM 684 C C . SER A 1 93 ? -11.702 1.128 8.015 1.00 98.06 93 SER A C 1
ATOM 686 O O . SER A 1 93 ? -11.439 -0.061 8.206 1.00 98.06 93 SER A O 1
ATOM 688 N N . GLN A 1 94 ? -11.876 1.625 6.796 1.00 98.31 94 GLN A N 1
ATOM 689 C CA . GLN A 1 94 ? -11.716 0.853 5.569 1.00 98.31 94 GLN A CA 1
ATOM 690 C C . GLN A 1 94 ? -10.809 1.602 4.593 1.00 98.31 94 GLN A C 1
ATOM 692 O O . GLN A 1 94 ? -10.994 2.793 4.361 1.00 98.31 94 GLN A O 1
ATOM 697 N N . LEU A 1 95 ? -9.835 0.897 4.022 1.00 98.50 95 LEU A N 1
ATOM 698 C CA . LEU A 1 95 ? -9.055 1.331 2.867 1.00 98.50 95 LEU A CA 1
ATOM 699 C C . LEU A 1 95 ? -9.246 0.298 1.763 1.00 98.50 95 LEU A C 1
ATOM 701 O O . LEU A 1 95 ? -8.882 -0.866 1.923 1.00 98.50 95 LEU A O 1
ATOM 705 N N . ARG A 1 96 ? -9.812 0.723 0.641 1.00 98.69 96 ARG A N 1
ATOM 706 C CA . ARG A 1 96 ? -10.085 -0.134 -0.504 1.00 98.69 96 ARG A CA 1
ATOM 707 C C . ARG A 1 96 ? -9.403 0.415 -1.747 1.00 98.69 96 ARG A C 1
ATOM 709 O O . ARG A 1 96 ? -9.585 1.583 -2.078 1.00 98.69 96 ARG A O 1
ATOM 716 N N . VAL A 1 97 ? -8.648 -0.434 -2.430 1.00 98.81 97 VAL A N 1
ATOM 717 C CA . VAL A 1 97 ? -8.004 -0.142 -3.709 1.00 98.81 97 VAL A CA 1
ATOM 718 C C . VAL A 1 97 ? -8.528 -1.142 -4.727 1.00 98.81 97 VAL A C 1
ATOM 720 O O . VAL A 1 97 ? -8.303 -2.340 -4.579 1.00 98.81 97 VAL A O 1
ATOM 723 N N . ASN A 1 98 ? -9.229 -0.643 -5.739 1.00 98.62 98 ASN A N 1
ATOM 724 C CA . ASN A 1 98 ? -9.927 -1.457 -6.722 1.00 98.62 98 ASN A CA 1
ATOM 725 C C . ASN A 1 98 ? -9.436 -1.160 -8.135 1.00 98.62 98 ASN A C 1
ATOM 727 O O . ASN A 1 98 ? -9.233 0.006 -8.464 1.00 98.62 98 ASN A O 1
ATOM 731 N N . ASN A 1 99 ? -9.310 -2.172 -8.992 1.00 98.56 99 ASN A N 1
ATOM 732 C CA . ASN A 1 99 ? -9.104 -1.983 -10.437 1.00 98.56 99 ASN A CA 1
ATOM 733 C C . ASN A 1 99 ? -8.016 -0.934 -10.763 1.00 98.56 99 ASN A C 1
ATOM 735 O O . ASN A 1 99 ? -8.232 0.016 -11.513 1.00 98.56 99 ASN A O 1
ATOM 739 N N . THR A 1 100 ? -6.884 -1.008 -10.060 1.00 98.75 100 THR A N 1
ATOM 740 C CA . THR A 1 100 ? -5.843 0.031 -10.060 1.00 98.75 100 THR A CA 1
ATOM 741 C C . THR A 1 100 ? -4.500 -0.588 -10.408 1.00 98.75 100 THR A C 1
ATOM 743 O O . THR A 1 100 ? -4.162 -1.663 -9.919 1.00 98.75 100 THR A O 1
ATOM 746 N N . VAL A 1 101 ? -3.708 0.110 -11.218 1.00 98.75 101 VAL A N 1
ATOM 747 C CA . VAL A 1 101 ? -2.330 -0.275 -11.538 1.00 98.75 101 VAL A CA 1
ATOM 748 C C . VAL A 1 101 ? -1.375 0.514 -10.652 1.00 98.75 101 VAL A C 1
ATOM 750 O O . VAL A 1 101 ? -1.369 1.748 -10.670 1.00 98.75 101 VAL A O 1
ATOM 753 N N . LEU A 1 102 ? -0.550 -0.199 -9.890 1.00 98.81 102 LEU A N 1
ATOM 754 C CA . LEU A 1 102 ? 0.519 0.359 -9.070 1.00 98.81 102 LEU A CA 1
ATOM 755 C C . LEU A 1 102 ? 1.849 -0.175 -9.605 1.00 98.81 102 LEU A C 1
ATOM 757 O O . LEU A 1 102 ? 2.121 -1.372 -9.520 1.00 98.81 102 LEU A O 1
ATOM 761 N N . ARG A 1 103 ? 2.686 0.708 -10.155 1.00 98.56 103 ARG A N 1
ATOM 762 C CA . ARG A 1 103 ? 3.970 0.322 -10.758 1.00 98.56 103 ARG A CA 1
ATOM 763 C C . ARG A 1 103 ? 5.146 1.068 -10.148 1.00 98.56 103 ARG A C 1
ATOM 765 O O . ARG A 1 103 ? 5.146 2.294 -10.105 1.00 98.56 103 ARG A O 1
ATOM 772 N N . SER A 1 104 ? 6.184 0.337 -9.766 1.00 97.94 104 SER A N 1
ATOM 773 C CA . SER A 1 104 ? 7.492 0.875 -9.390 1.00 97.94 104 SER A CA 1
ATOM 774 C C . SER A 1 104 ? 8.580 0.279 -10.283 1.00 97.94 104 SER A C 1
ATOM 776 O O . SER A 1 104 ? 8.621 -0.931 -10.501 1.00 97.94 104 SER A O 1
ATOM 778 N N . SER A 1 105 ? 9.474 1.116 -10.806 1.00 96.75 105 SER A N 1
ATOM 779 C CA . SER A 1 105 ? 10.604 0.666 -11.648 1.00 96.75 105 SER A CA 1
ATOM 780 C C . SER A 1 105 ? 11.966 1.041 -11.069 1.00 96.75 105 SER A C 1
ATOM 782 O O . SER A 1 105 ? 13.005 0.706 -11.632 1.00 96.75 105 SER A O 1
ATOM 784 N N . GLN A 1 106 ? 11.972 1.708 -9.917 1.00 96.50 106 GLN A N 1
ATOM 785 C CA . GLN A 1 106 ? 13.189 2.101 -9.225 1.00 96.50 106 GLN A CA 1
ATOM 786 C C . GLN A 1 106 ? 13.822 0.913 -8.503 1.00 96.50 106 GLN A C 1
ATOM 788 O O . GLN A 1 106 ? 13.125 0.106 -7.886 1.00 96.50 106 GLN A O 1
ATOM 793 N N . ALA A 1 107 ? 15.156 0.864 -8.496 1.00 96.12 107 ALA A N 1
ATOM 794 C CA . ALA A 1 107 ? 15.907 -0.139 -7.758 1.00 96.12 107 ALA A CA 1
ATOM 795 C C . ALA A 1 107 ? 15.491 -0.216 -6.278 1.00 96.12 107 ALA A C 1
ATOM 797 O O . ALA A 1 107 ? 15.486 0.803 -5.586 1.00 96.12 107 ALA A O 1
ATOM 798 N N . GLY A 1 108 ? 15.127 -1.413 -5.805 1.00 94.06 108 GLY A N 1
ATOM 799 C CA . GLY A 1 108 ? 14.620 -1.630 -4.441 1.00 94.06 108 GLY A CA 1
ATOM 800 C C . GLY A 1 108 ? 13.215 -1.071 -4.161 1.00 94.06 108 GLY A C 1
ATOM 801 O O . GLY A 1 108 ? 12.776 -1.080 -3.010 1.00 94.06 108 GLY A O 1
ATOM 802 N N . GLY A 1 109 ? 12.520 -0.572 -5.187 1.00 96.88 109 GLY A N 1
ATOM 803 C CA . GLY A 1 109 ? 11.164 -0.037 -5.108 1.00 96.88 109 GLY A CA 1
ATOM 804 C C . GLY A 1 109 ? 10.087 -1.107 -4.917 1.00 96.88 109 GLY A C 1
ATOM 805 O O . GLY A 1 109 ? 10.340 -2.313 -5.005 1.00 96.88 109 GLY A O 1
ATOM 806 N N . SER A 1 110 ? 8.863 -0.655 -4.634 1.00 98.25 110 SER A N 1
ATOM 807 C CA . SER A 1 110 ? 7.705 -1.542 -4.476 1.00 98.25 110 SER A CA 1
ATOM 808 C C . SER A 1 110 ? 6.398 -0.892 -4.902 1.00 98.25 110 SER A C 1
ATOM 810 O O . SER A 1 110 ? 6.245 0.314 -4.740 1.00 98.25 110 SER A O 1
ATOM 812 N N . ALA A 1 111 ? 5.439 -1.659 -5.424 1.00 98.38 111 ALA A N 1
ATOM 813 C CA . ALA A 1 111 ? 4.133 -1.111 -5.804 1.00 98.38 111 ALA A CA 1
ATOM 814 C C . ALA A 1 111 ? 3.312 -0.680 -4.572 1.00 98.38 111 ALA A C 1
ATOM 816 O O . ALA A 1 111 ? 2.625 0.342 -4.602 1.00 98.38 111 ALA A O 1
ATOM 817 N N . VAL A 1 112 ? 3.456 -1.418 -3.467 1.00 98.62 112 VAL A N 1
ATOM 818 C CA . VAL A 1 112 ? 2.901 -1.070 -2.153 1.00 98.62 112 VAL A CA 1
ATOM 819 C C . VAL A 1 112 ? 3.980 -1.180 -1.082 1.00 98.62 112 VAL A C 1
ATOM 821 O O . VAL A 1 112 ? 4.588 -2.238 -0.914 1.00 98.62 112 VAL A O 1
ATOM 824 N N . TYR A 1 113 ? 4.171 -0.116 -0.311 1.00 98.06 113 TYR A N 1
ATOM 825 C CA . TYR A 1 113 ? 5.085 -0.084 0.824 1.00 98.06 113 TYR A CA 1
ATOM 826 C C . TYR A 1 113 ? 4.328 0.065 2.147 1.00 98.06 113 TYR A C 1
ATOM 828 O O . TYR A 1 113 ? 3.447 0.912 2.285 1.00 98.06 113 TYR A O 1
ATOM 836 N N . VAL A 1 114 ? 4.724 -0.717 3.149 1.00 98.00 114 VAL A N 1
ATOM 837 C CA . VAL A 1 114 ? 4.214 -0.663 4.522 1.00 98.00 114 VAL A CA 1
ATOM 838 C C . VAL A 1 114 ? 5.393 -0.510 5.482 1.00 98.00 114 VAL A C 1
ATOM 840 O O . VAL A 1 114 ? 6.301 -1.340 5.495 1.00 98.00 114 VAL A O 1
ATOM 843 N N . GLY A 1 115 ? 5.390 0.525 6.321 1.00 96.25 115 GLY A N 1
ATOM 844 C CA . GLY A 1 115 ? 6.480 0.763 7.272 1.00 96.25 115 GLY A CA 1
ATOM 845 C C . GLY A 1 115 ? 6.077 1.581 8.495 1.00 96.25 115 GLY A C 1
ATOM 846 O O . GLY A 1 115 ? 4.953 2.052 8.592 1.00 96.25 115 GLY A O 1
ATOM 847 N N . GLY A 1 116 ? 6.991 1.768 9.448 1.00 93.94 116 GLY A N 1
ATOM 848 C CA . GLY A 1 116 ? 6.749 2.561 10.666 1.00 93.94 116 GLY A CA 1
ATOM 849 C C . GLY A 1 116 ? 5.730 1.955 11.642 1.00 93.94 116 GLY A C 1
ATOM 850 O O . GLY A 1 116 ? 5.342 2.614 12.598 1.00 93.94 116 GLY A O 1
ATOM 851 N N . GLY A 1 117 ? 5.305 0.710 11.406 1.00 94.94 117 GLY A N 1
ATOM 852 C CA . GLY A 1 117 ? 4.194 0.072 12.110 1.00 94.94 117 GLY A CA 1
ATOM 853 C C . GLY A 1 117 ? 2.842 0.395 11.471 1.00 94.94 117 GLY A C 1
ATOM 854 O O . GLY A 1 117 ? 2.506 1.556 11.250 1.00 94.94 117 GLY A O 1
ATOM 855 N N . VAL A 1 118 ? 2.061 -0.640 11.165 1.00 97.44 118 VAL A N 1
ATOM 856 C CA . VAL A 1 118 ? 0.680 -0.505 10.696 1.00 97.44 118 VAL A CA 1
ATOM 857 C C . VAL A 1 118 ? -0.227 -1.431 11.494 1.00 97.44 118 VAL A C 1
ATOM 859 O O . VAL A 1 118 ? 0.022 -2.635 11.598 1.00 97.44 118 VAL A O 1
ATOM 862 N N . ASP A 1 119 ? -1.286 -0.856 12.055 1.00 97.62 119 ASP A N 1
ATOM 863 C CA . ASP A 1 119 ? -2.243 -1.534 12.923 1.00 97.62 119 ASP A CA 1
ATOM 864 C C . ASP A 1 119 ? -3.660 -1.415 12.351 1.00 97.62 119 ASP A C 1
ATOM 866 O O . ASP A 1 119 ? -4.171 -0.321 12.127 1.00 97.62 119 ASP A O 1
ATOM 870 N N . LEU A 1 120 ? -4.324 -2.551 12.154 1.00 98.50 120 LEU A N 1
ATOM 871 C CA . LEU A 1 120 ? -5.748 -2.644 11.863 1.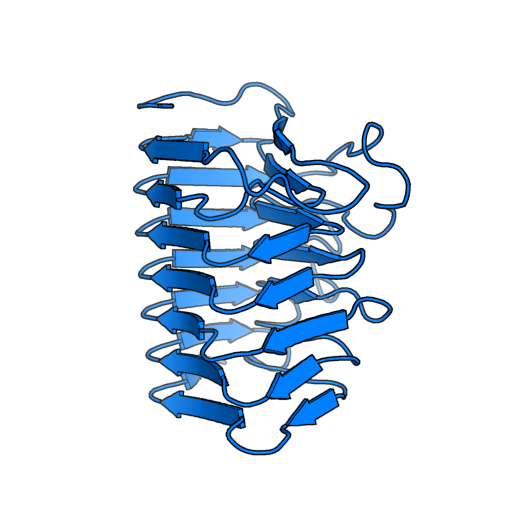00 98.50 120 LEU A CA 1
ATOM 872 C C . LEU A 1 120 ? -6.481 -3.076 13.132 1.00 98.50 120 LEU A C 1
ATOM 874 O O . LEU A 1 120 ? -6.183 -4.128 13.706 1.00 98.50 120 LEU A O 1
ATOM 878 N N . LEU A 1 121 ? -7.443 -2.265 13.565 1.00 98.06 121 LEU A N 1
ATOM 879 C CA . LEU A 1 121 ? -8.286 -2.530 14.724 1.00 98.06 121 LEU A CA 1
ATOM 880 C C . LEU A 1 121 ? -9.763 -2.415 14.336 1.00 98.06 121 LEU A C 1
ATOM 882 O O . LEU A 1 121 ? -10.287 -1.311 14.175 1.00 98.06 121 LEU A O 1
ATOM 886 N N . SER A 1 122 ? -10.425 -3.564 14.175 1.00 98.50 122 SER A N 1
ATOM 887 C CA . SER A 1 122 ? -11.765 -3.662 13.573 1.00 98.50 122 SER A CA 1
ATOM 888 C C . SER A 1 122 ? -11.858 -2.991 12.204 1.00 98.50 122 SER A C 1
ATOM 890 O O . SER A 1 122 ? -12.855 -2.346 11.891 1.00 98.50 122 SER A O 1
ATOM 892 N N . SER A 1 123 ? -10.796 -3.114 11.410 1.00 98.62 123 SER A N 1
ATOM 893 C CA . SER A 1 123 ? -10.609 -2.367 10.166 1.00 98.62 123 SER A CA 1
ATOM 894 C C . SER A 1 123 ? -10.349 -3.288 8.982 1.00 98.62 123 SER A C 1
ATOM 896 O O . SER A 1 123 ? -9.937 -4.435 9.153 1.00 98.62 123 SER A O 1
ATOM 898 N N . ALA A 1 124 ? -10.547 -2.771 7.772 1.00 98.62 124 ALA A N 1
ATOM 899 C CA . ALA A 1 124 ? -10.298 -3.508 6.542 1.00 98.62 124 ALA A CA 1
ATOM 900 C C . ALA A 1 124 ? -9.311 -2.775 5.626 1.00 98.62 124 ALA A C 1
ATOM 902 O O . ALA A 1 124 ? -9.480 -1.588 5.355 1.00 98.62 124 ALA A O 1
ATOM 903 N N . VAL A 1 125 ? -8.320 -3.497 5.108 1.00 98.75 125 VAL A N 1
ATOM 904 C CA . VAL A 1 125 ? -7.525 -3.096 3.941 1.00 98.75 125 VAL A CA 1
ATOM 905 C C . VAL A 1 125 ? -7.801 -4.108 2.839 1.00 98.75 125 VAL A C 1
ATOM 907 O O . VAL A 1 125 ? -7.623 -5.306 3.046 1.00 98.75 125 VAL A O 1
ATOM 910 N N . VAL A 1 126 ? -8.276 -3.644 1.687 1.00 98.75 126 VAL A N 1
ATOM 911 C CA . VAL A 1 126 ? -8.690 -4.508 0.577 1.00 98.75 126 VAL A CA 1
ATOM 912 C C . VAL A 1 126 ? -8.038 -4.027 -0.710 1.00 98.75 126 VAL A C 1
ATOM 914 O O . VAL A 1 126 ? -8.257 -2.891 -1.119 1.00 98.75 126 VAL A O 1
ATOM 917 N N . LEU A 1 127 ? -7.258 -4.900 -1.339 1.00 98.88 127 LEU A N 1
ATOM 918 C CA . LEU A 1 127 ? -6.788 -4.766 -2.713 1.00 98.88 127 LEU A CA 1
ATOM 919 C C . LEU A 1 127 ? -7.595 -5.752 -3.564 1.00 98.88 127 LEU A C 1
ATOM 921 O O . LEU A 1 127 ? -7.549 -6.952 -3.288 1.00 98.88 127 LEU A O 1
ATOM 925 N N . ASP A 1 128 ? -8.355 -5.259 -4.539 1.00 98.69 128 ASP A N 1
ATOM 926 C CA . ASP A 1 128 ? -9.219 -6.081 -5.397 1.00 98.69 128 ASP A CA 1
ATOM 927 C C . ASP A 1 128 ? -9.072 -5.698 -6.876 1.00 98.69 128 ASP A C 1
ATOM 929 O O . ASP A 1 128 ? -9.252 -4.535 -7.243 1.00 98.69 128 ASP A O 1
ATOM 933 N N . GLY A 1 129 ? -8.707 -6.640 -7.746 1.00 98.56 129 GLY A N 1
ATOM 934 C CA . GLY A 1 129 ? -8.475 -6.331 -9.164 1.00 98.56 129 GLY A CA 1
ATOM 935 C C . GLY A 1 129 ? -7.260 -5.419 -9.391 1.00 98.56 129 GLY A C 1
ATOM 936 O O . GLY A 1 129 ? -7.253 -4.612 -10.315 1.00 98.56 129 GLY A O 1
ATOM 937 N N . VAL A 1 130 ? -6.270 -5.444 -8.495 1.00 98.75 130 VAL A N 1
ATOM 938 C CA . VAL A 1 130 ? -5.100 -4.548 -8.539 1.00 98.75 130 VAL A CA 1
ATOM 939 C C . VAL A 1 130 ? -3.951 -5.207 -9.305 1.00 98.75 130 VAL A C 1
ATOM 941 O O . VAL A 1 130 ? -3.664 -6.380 -9.085 1.00 98.75 130 VAL A O 1
ATOM 944 N N . SER A 1 131 ? -3.246 -4.442 -10.144 1.00 98.75 131 SER A N 1
ATOM 945 C CA . SER A 1 131 ? -1.959 -4.861 -10.720 1.00 98.75 131 SER A CA 1
ATOM 946 C C . SER A 1 131 ? -0.807 -4.302 -9.888 1.00 98.75 131 SER A C 1
ATOM 948 O O . SER A 1 131 ? -0.686 -3.083 -9.730 1.00 98.75 131 SER A O 1
ATOM 950 N N . LEU A 1 132 ? 0.026 -5.189 -9.341 1.00 98.81 132 LEU A N 1
ATOM 951 C CA . LEU A 1 132 ? 1.210 -4.847 -8.556 1.00 98.81 132 LEU A CA 1
ATOM 952 C C . LEU A 1 132 ? 2.477 -5.141 -9.361 1.00 98.81 132 LEU A C 1
ATOM 954 O O . LEU A 1 132 ? 2.868 -6.297 -9.530 1.00 98.81 132 LEU A O 1
ATOM 958 N N . GLU A 1 133 ? 3.148 -4.086 -9.815 1.00 98.56 133 GLU A N 1
ATOM 959 C CA . GLU A 1 133 ? 4.303 -4.194 -10.707 1.00 98.56 133 GLU A CA 1
ATOM 960 C C . GLU A 1 133 ? 5.559 -3.576 -10.077 1.00 98.56 133 GLU A C 1
ATOM 962 O O . GLU A 1 133 ? 5.568 -2.410 -9.679 1.00 98.56 133 GLU A O 1
ATOM 967 N N . ALA A 1 134 ? 6.641 -4.349 -9.990 1.00 98.19 134 ALA A N 1
ATOM 968 C CA . ALA A 1 134 ? 7.903 -3.938 -9.382 1.00 98.19 134 ALA A CA 1
ATOM 969 C C . ALA A 1 134 ? 9.107 -4.448 -10.193 1.00 98.19 134 ALA A C 1
ATOM 971 O O . ALA A 1 134 ? 9.590 -5.557 -9.986 1.00 98.19 134 ALA A O 1
ATOM 972 N N . SER A 1 135 ? 9.620 -3.636 -11.118 1.00 96.88 135 SER A N 1
ATOM 973 C CA . SER A 1 135 ? 10.674 -4.038 -12.070 1.00 96.88 135 SER A CA 1
ATOM 974 C C . SER A 1 135 ? 12.080 -3.518 -11.736 1.00 96.88 135 SER A C 1
ATOM 976 O O . SER A 1 135 ? 12.994 -3.602 -12.553 1.00 96.88 135 SER A O 1
ATOM 978 N N . GLY A 1 136 ? 12.279 -2.996 -10.524 1.00 95.31 136 GLY A N 1
ATOM 979 C CA . GLY A 1 136 ? 13.535 -2.405 -10.048 1.00 95.31 136 GLY A CA 1
ATOM 980 C C . GLY A 1 136 ? 14.659 -3.393 -9.695 1.00 95.31 136 GLY A C 1
ATOM 981 O O . GLY A 1 136 ? 15.384 -3.185 -8.725 1.00 95.31 136 GLY A O 1
ATOM 982 N N . GLY A 1 137 ? 14.799 -4.505 -10.409 1.00 96.00 137 GLY A N 1
ATOM 983 C CA . GLY A 1 137 ? 15.829 -5.514 -10.142 1.00 96.00 137 GLY A CA 1
ATOM 984 C C . GLY A 1 137 ? 15.553 -6.434 -8.935 1.00 96.00 137 GLY A C 1
ATOM 985 O O . GLY A 1 137 ? 14.428 -6.480 -8.429 1.00 96.00 137 GLY A O 1
ATOM 986 N N . PRO A 1 138 ? 16.568 -7.192 -8.470 1.00 96.00 138 PRO A N 1
ATOM 987 C CA . PRO A 1 138 ? 16.384 -8.316 -7.538 1.00 96.00 138 PRO A CA 1
ATOM 988 C C . PRO A 1 138 ? 15.873 -7.935 -6.144 1.00 96.00 138 PRO A C 1
ATOM 990 O O . PRO A 1 138 ? 15.315 -8.766 -5.433 1.00 96.00 138 PRO A O 1
ATOM 993 N N . THR A 1 139 ? 16.082 -6.684 -5.731 1.00 95.19 139 THR A N 1
ATOM 994 C CA . THR A 1 139 ? 15.648 -6.167 -4.424 1.00 95.19 139 THR A CA 1
ATOM 995 C C . THR A 1 139 ? 14.269 -5.510 -4.469 1.00 95.19 139 THR A C 1
ATOM 997 O O . THR A 1 139 ? 13.770 -5.084 -3.424 1.00 95.19 139 THR A O 1
ATOM 1000 N N . ALA A 1 140 ? 13.652 -5.410 -5.651 1.00 97.25 140 ALA A N 1
ATOM 1001 C CA . ALA A 1 140 ? 12.292 -4.914 -5.795 1.00 97.25 140 ALA A CA 1
ATOM 1002 C C . ALA A 1 140 ? 11.282 -5.913 -5.217 1.00 97.25 140 ALA A C 1
ATOM 1004 O O . ALA A 1 140 ? 11.547 -7.113 -5.084 1.00 97.25 140 ALA A O 1
ATOM 1005 N N . SER A 1 141 ? 10.112 -5.425 -4.821 1.00 97.56 141 SER A N 1
ATOM 1006 C CA . SER A 1 141 ? 9.025 -6.289 -4.354 1.00 97.56 141 SER A CA 1
ATOM 1007 C C . SER A 1 141 ? 7.675 -5.727 -4.756 1.00 97.56 141 SER A C 1
ATOM 1009 O O . SER A 1 141 ? 7.474 -4.526 -4.648 1.00 97.56 141 SER A O 1
ATOM 1011 N N . ALA A 1 142 ? 6.726 -6.557 -5.178 1.00 98.25 142 ALA A N 1
ATOM 1012 C CA . ALA A 1 142 ? 5.395 -6.071 -5.546 1.00 98.25 142 ALA A CA 1
ATOM 1013 C C . ALA A 1 142 ? 4.707 -5.379 -4.356 1.00 98.25 142 ALA A C 1
ATOM 1015 O O . ALA A 1 142 ? 4.276 -4.232 -4.453 1.00 98.25 142 ALA A O 1
ATOM 1016 N N . MET A 1 143 ? 4.722 -6.019 -3.188 1.00 98.50 143 MET A N 1
ATOM 1017 C CA . MET A 1 143 ? 4.349 -5.399 -1.918 1.00 98.50 143 MET A CA 1
ATOM 1018 C C . MET A 1 143 ? 5.424 -5.686 -0.875 1.00 98.50 143 MET A C 1
ATOM 1020 O O . MET A 1 143 ? 5.914 -6.812 -0.779 1.00 98.50 143 MET A O 1
ATOM 1024 N N . ARG A 1 144 ? 5.777 -4.685 -0.067 1.00 97.81 144 ARG A N 1
ATOM 1025 C CA . ARG A 1 144 ? 6.809 -4.813 0.963 1.00 97.81 144 ARG A CA 1
ATOM 1026 C C . ARG A 1 144 ? 6.377 -4.200 2.284 1.00 97.81 144 ARG A C 1
ATOM 1028 O O . ARG A 1 144 ? 6.202 -2.991 2.387 1.00 97.81 144 ARG A O 1
ATOM 1035 N N . VAL A 1 145 ? 6.316 -5.031 3.317 1.00 98.19 145 VAL A N 1
ATOM 1036 C CA . VAL A 1 145 ? 6.398 -4.593 4.711 1.00 98.19 145 VAL A CA 1
ATOM 1037 C C . VAL A 1 145 ? 7.876 -4.521 5.094 1.00 98.19 145 VAL A C 1
ATOM 1039 O O . VAL A 1 145 ? 8.612 -5.498 4.932 1.00 98.19 145 VAL A O 1
ATOM 1042 N N . ALA A 1 146 ? 8.334 -3.364 5.571 1.00 96.19 146 ALA A N 1
ATOM 1043 C CA . ALA A 1 146 ? 9.707 -3.199 6.045 1.00 96.19 146 ALA A CA 1
ATOM 1044 C C . ALA A 1 146 ? 10.012 -4.188 7.185 1.00 96.19 146 ALA A C 1
ATOM 1046 O O . ALA A 1 146 ? 9.169 -4.425 8.047 1.00 96.19 146 ALA A O 1
ATOM 1047 N N . SER A 1 147 ? 11.217 -4.766 7.213 1.00 93.25 147 SER A N 1
ATOM 1048 C CA . SER A 1 147 ? 11.579 -5.851 8.146 1.00 93.25 147 SER A CA 1
ATOM 1049 C C . SER A 1 147 ? 11.463 -5.445 9.618 1.00 93.25 147 SER A C 1
ATOM 1051 O O . SER A 1 147 ? 10.975 -6.215 10.442 1.00 93.25 147 SER A O 1
ATOM 1053 N N . SER A 1 148 ? 11.837 -4.205 9.939 1.00 92.88 148 SER A N 1
ATOM 1054 C CA . SER A 1 148 ? 11.709 -3.607 11.274 1.00 92.88 148 SER A CA 1
ATOM 1055 C C . SER A 1 148 ? 10.265 -3.255 11.653 1.00 92.88 148 SER A C 1
ATOM 1057 O O . SER A 1 148 ? 9.973 -2.999 12.822 1.00 92.88 148 SER A O 1
ATOM 1059 N N . SER A 1 149 ? 9.349 -3.234 10.682 1.00 95.56 149 SER A N 1
ATOM 1060 C CA . SER A 1 149 ? 7.976 -2.775 10.865 1.00 95.56 149 SER A CA 1
ATOM 1061 C C . SER A 1 149 ? 7.031 -3.917 11.200 1.00 95.56 149 SER A C 1
ATOM 1063 O O . SER A 1 149 ? 7.108 -5.016 10.656 1.00 95.56 149 SER A O 1
ATOM 1065 N N . ARG A 1 150 ? 6.098 -3.632 12.107 1.00 97.12 150 ARG A N 1
ATOM 1066 C CA . ARG A 1 150 ? 5.016 -4.545 12.470 1.00 97.12 150 ARG A CA 1
ATOM 1067 C C . ARG A 1 150 ? 3.809 -4.306 11.567 1.00 97.12 150 ARG A C 1
ATOM 1069 O O . ARG A 1 150 ? 3.401 -3.159 11.412 1.00 97.12 150 ARG A O 1
ATOM 1076 N N . LEU A 1 151 ? 3.215 -5.376 11.046 1.00 98.38 151 LEU A N 1
ATOM 1077 C CA . LEU A 1 151 ? 1.877 -5.361 10.450 1.00 98.38 151 LEU A CA 1
ATOM 1078 C C . LEU A 1 151 ? 0.948 -6.157 11.367 1.00 98.38 151 LEU A C 1
ATOM 1080 O O . LEU A 1 151 ? 1.187 -7.336 11.619 1.00 98.38 151 LEU A O 1
ATOM 1084 N N . SER A 1 152 ? -0.075 -5.507 11.912 1.00 98.50 152 SER A N 1
ATOM 1085 C CA . SER A 1 152 ? -0.886 -6.043 13.005 1.00 98.50 152 SER A CA 1
ATOM 1086 C C . SER A 1 152 ? -2.371 -5.954 12.680 1.00 98.50 152 SER A C 1
ATOM 1088 O O . SER A 1 152 ? -2.865 -4.889 12.330 1.00 98.50 152 SER A O 1
ATOM 1090 N N . LEU A 1 153 ? -3.083 -7.075 12.781 1.00 98.75 153 LEU A N 1
ATOM 1091 C CA . LEU A 1 153 ? -4.512 -7.201 12.515 1.00 98.75 153 LEU A CA 1
ATOM 1092 C C . LEU A 1 153 ? -5.205 -7.710 13.777 1.00 98.75 153 LEU A C 1
ATOM 1094 O O . LEU A 1 153 ? -4.883 -8.797 14.266 1.00 98.75 153 LEU A O 1
ATOM 1098 N N . ARG A 1 154 ? -6.139 -6.920 14.314 1.00 98.56 154 ARG A N 1
ATOM 1099 C CA . ARG A 1 154 ? -6.821 -7.197 15.587 1.00 98.56 154 ARG A CA 1
ATOM 1100 C C . ARG A 1 154 ? -8.322 -6.915 15.520 1.00 98.56 154 ARG A C 1
ATOM 1102 O O . ARG A 1 154 ? -8.768 -6.044 14.776 1.00 98.56 154 ARG A O 1
ATOM 1109 N N . ASN A 1 155 ? -9.087 -7.590 16.376 1.00 9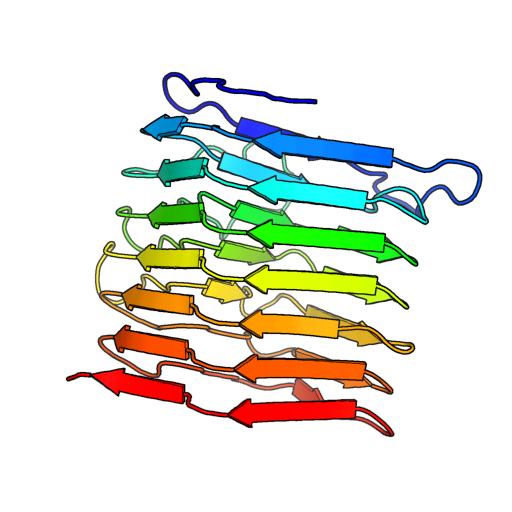7.88 155 ASN A N 1
ATOM 1110 C CA . ASN A 1 155 ? -10.524 -7.371 16.606 1.00 97.88 155 ASN A CA 1
ATOM 1111 C C . ASN A 1 155 ? -11.375 -7.368 15.329 1.00 97.88 155 ASN A C 1
ATOM 1113 O O . ASN A 1 155 ? -11.995 -6.358 15.007 1.00 97.88 155 ASN A O 1
ATOM 1117 N N . HIS A 1 156 ? -11.434 -8.496 14.633 1.00 98.00 156 HIS A N 1
ATOM 1118 C CA . HIS A 1 156 ? -12.195 -8.699 13.398 1.00 98.00 156 HIS A CA 1
ATOM 1119 C C . HIS A 1 156 ? -11.693 -7.834 12.238 1.00 98.00 156 HIS A C 1
ATOM 1121 O O . HIS A 1 156 ? -12.480 -7.334 11.437 1.00 98.00 156 HIS A O 1
ATOM 1127 N N . SER A 1 157 ? -10.375 -7.632 12.162 1.00 98.69 157 SER A N 1
ATOM 1128 C CA . SER A 1 157 ? -9.768 -6.937 11.029 1.00 98.69 157 SER A CA 1
ATOM 1129 C C . SER A 1 157 ? -9.567 -7.865 9.838 1.00 98.69 157 SER A C 1
ATOM 1131 O O . SER A 1 157 ? -9.406 -9.078 9.988 1.00 98.69 157 SER A O 1
ATOM 1133 N N . VAL A 1 158 ? -9.526 -7.269 8.650 1.00 98.69 158 VAL A N 1
ATOM 1134 C CA . VAL A 1 158 ? -9.310 -7.967 7.382 1.00 98.69 158 VAL A CA 1
ATOM 1135 C C . VAL A 1 158 ? -8.201 -7.261 6.613 1.00 98.69 158 VAL A C 1
ATOM 1137 O O . VAL A 1 158 ? -8.304 -6.071 6.331 1.00 98.69 158 VAL A O 1
ATOM 1140 N N . PHE A 1 159 ? -7.162 -7.992 6.225 1.00 98.69 159 PHE A N 1
ATOM 1141 C CA . PHE A 1 159 ? -6.294 -7.580 5.125 1.00 98.69 159 PHE A CA 1
ATOM 1142 C C . PHE A 1 159 ? -6.520 -8.559 3.981 1.00 98.69 159 PHE A C 1
ATOM 1144 O O . PHE A 1 159 ? -6.292 -9.757 4.135 1.00 98.69 159 PHE A O 1
ATOM 1151 N N . SER A 1 160 ? -6.997 -8.060 2.848 1.00 98.69 160 SER A N 1
ATOM 1152 C CA . SER A 1 160 ? -7.410 -8.888 1.724 1.00 98.69 160 SER A CA 1
ATOM 1153 C C . SER A 1 160 ? -6.718 -8.467 0.444 1.00 98.69 160 SER A C 1
ATOM 1155 O O . SER A 1 160 ? -6.753 -7.296 0.077 1.00 98.69 160 SER A O 1
ATOM 1157 N N . VAL A 1 161 ? -6.170 -9.446 -0.263 1.00 98.75 161 VAL A N 1
ATOM 1158 C CA . VAL A 1 161 ? -5.635 -9.309 -1.617 1.00 98.75 161 VAL A CA 1
ATOM 1159 C C . VAL A 1 161 ? -6.415 -10.279 -2.497 1.00 98.75 161 VAL A C 1
ATOM 1161 O O . VAL A 1 161 ? -6.318 -11.489 -2.304 1.00 98.75 161 VAL A O 1
ATOM 1164 N N . THR A 1 162 ? -7.249 -9.752 -3.390 1.00 98.62 162 THR A N 1
ATOM 1165 C CA . THR A 1 162 ? -8.191 -10.536 -4.203 1.00 98.62 162 THR A CA 1
ATOM 1166 C C . THR A 1 162 ? -8.028 -10.191 -5.678 1.00 98.62 162 THR A C 1
ATOM 1168 O O . THR A 1 162 ? -7.937 -9.011 -5.999 1.00 98.62 162 THR A O 1
ATOM 1171 N N . ASN A 1 163 ? -8.012 -11.179 -6.575 1.00 98.44 163 ASN A N 1
ATOM 1172 C CA . ASN A 1 163 ? -7.914 -10.952 -8.025 1.00 98.44 163 ASN A CA 1
ATOM 1173 C C . ASN A 1 163 ? -6.734 -10.030 -8.391 1.00 98.44 163 ASN A C 1
ATOM 1175 O O . ASN A 1 163 ? -6.908 -9.022 -9.074 1.00 98.44 163 ASN A O 1
ATOM 1179 N N . VAL A 1 164 ? -5.549 -10.310 -7.848 1.00 98.69 164 VAL A N 1
ATOM 1180 C CA . VAL A 1 164 ? -4.374 -9.441 -8.002 1.00 98.69 164 VAL A CA 1
ATOM 1181 C C . VAL A 1 164 ? -3.351 -10.091 -8.914 1.00 98.69 164 VAL A C 1
ATOM 1183 O O . VAL A 1 164 ? -2.911 -11.211 -8.656 1.00 98.69 164 VAL A O 1
ATOM 1186 N N . SER A 1 165 ? -2.915 -9.344 -9.927 1.00 98.50 165 SER A N 1
ATOM 1187 C CA . SER A 1 165 ? -1.784 -9.722 -10.769 1.00 98.50 165 SER A CA 1
ATOM 1188 C C . SER A 1 165 ? -0.484 -9.155 -10.203 1.00 98.50 165 SER A C 1
ATOM 1190 O O . SER A 1 165 ? -0.405 -7.977 -9.843 1.00 98.50 165 SER A O 1
ATOM 1192 N N . VAL A 1 166 ? 0.557 -9.980 -10.149 1.00 98.44 166 VAL A N 1
ATOM 1193 C CA . VAL A 1 166 ? 1.870 -9.619 -9.611 1.00 98.44 166 VAL A CA 1
ATOM 1194 C C . VAL A 1 166 ? 2.944 -9.767 -10.686 1.00 98.44 166 VAL A C 1
ATOM 1196 O O . VAL A 1 166 ? 3.138 -10.838 -11.250 1.00 98.44 166 VAL A O 1
ATOM 1199 N N . VAL A 1 167 ? 3.711 -8.713 -10.944 1.00 98.06 167 VAL A N 1
ATOM 1200 C CA . VAL A 1 167 ? 4.919 -8.797 -11.779 1.00 98.06 167 VAL A CA 1
ATOM 1201 C C . VAL A 1 167 ? 6.066 -8.183 -11.006 1.00 98.06 167 VAL A C 1
ATOM 1203 O O . VAL A 1 167 ? 6.055 -6.988 -10.719 1.00 98.06 167 VAL A O 1
ATOM 1206 N N . SER A 1 168 ? 7.067 -8.982 -10.649 1.00 97.56 168 SER A N 1
ATOM 1207 C CA . SER A 1 168 ? 8.209 -8.484 -9.889 1.00 97.56 168 SER A CA 1
ATOM 1208 C C . SER A 1 168 ? 9.522 -9.112 -10.322 1.00 97.56 168 SER A C 1
ATOM 1210 O O . SER A 1 168 ? 9.659 -10.331 -10.380 1.00 97.56 168 SER A O 1
ATOM 1212 N N . SER A 1 169 ? 10.538 -8.279 -10.534 1.00 97.19 169 SER A N 1
ATOM 1213 C CA . SER A 1 169 ? 11.915 -8.734 -10.768 1.00 97.19 169 SER A CA 1
ATOM 1214 C C . SER A 1 169 ? 12.611 -9.250 -9.500 1.00 97.19 169 SER A C 1
ATOM 1216 O O . SER A 1 169 ? 13.760 -9.680 -9.569 1.00 97.19 169 SER A O 1
ATOM 1218 N N . GLY A 1 170 ? 11.943 -9.180 -8.344 1.00 96.56 170 GLY A N 1
ATOM 1219 C CA . GLY A 1 170 ? 12.421 -9.682 -7.058 1.00 96.56 170 GLY A CA 1
ATOM 1220 C C . GLY A 1 170 ? 11.338 -10.486 -6.334 1.00 96.56 170 GLY A C 1
ATOM 1221 O O . GLY A 1 170 ? 10.945 -11.564 -6.780 1.00 96.56 170 GLY A O 1
ATOM 1222 N N . GLY A 1 171 ? 10.865 -9.979 -5.194 1.00 96.38 171 GLY A N 1
ATOM 1223 C CA . GLY A 1 171 ? 9.819 -10.621 -4.384 1.00 96.38 171 GLY A CA 1
ATOM 1224 C C . GLY A 1 171 ? 8.395 -10.269 -4.827 1.00 96.38 171 GLY A C 1
ATOM 1225 O O . GLY A 1 171 ? 8.158 -9.192 -5.370 1.00 96.38 171 GLY A O 1
ATOM 1226 N N . GLY A 1 172 ? 7.421 -11.140 -4.565 1.00 97.62 172 GLY A N 1
ATOM 1227 C CA . GLY A 1 172 ? 6.003 -10.796 -4.691 1.00 97.62 172 GLY A CA 1
ATOM 1228 C C . GLY A 1 172 ? 5.529 -9.944 -3.510 1.00 97.62 172 GLY A C 1
ATOM 1229 O O . GLY A 1 172 ? 5.911 -8.783 -3.358 1.00 97.62 172 GLY A O 1
ATOM 1230 N N . ILE A 1 173 ? 4.704 -10.534 -2.652 1.00 98.12 173 ILE A N 1
ATOM 1231 C CA . ILE A 1 173 ? 4.159 -9.939 -1.434 1.00 98.12 173 ILE A CA 1
ATOM 1232 C C . ILE A 1 173 ? 5.019 -10.359 -0.238 1.00 98.12 173 ILE A C 1
ATOM 1234 O O . ILE A 1 173 ? 4.981 -11.506 0.210 1.00 98.12 173 ILE A O 1
ATOM 1238 N N . VAL A 1 174 ? 5.791 -9.419 0.301 1.00 97.94 174 VAL A N 1
ATOM 1239 C CA . VAL A 1 174 ? 6.681 -9.627 1.448 1.00 97.94 174 VAL A CA 1
ATOM 1240 C C . VAL A 1 174 ? 6.059 -9.011 2.701 1.00 97.94 174 VAL A C 1
ATOM 1242 O O . VAL A 1 174 ? 5.967 -7.793 2.823 1.00 97.94 174 VAL A O 1
ATOM 1245 N N . LEU A 1 175 ? 5.665 -9.854 3.655 1.00 97.88 175 LEU A N 1
ATOM 1246 C CA . LEU A 1 175 ? 4.952 -9.479 4.887 1.00 97.88 175 LEU A CA 1
ATOM 1247 C C . LEU A 1 175 ? 5.875 -9.069 6.050 1.00 97.88 175 LEU A C 1
ATOM 1249 O O . LEU A 1 175 ? 5.396 -8.758 7.139 1.00 97.88 175 LEU A O 1
ATOM 1253 N N . GLY A 1 176 ? 7.189 -9.035 5.818 1.00 96.00 176 GLY A N 1
ATOM 1254 C CA . GLY A 1 176 ? 8.186 -8.663 6.823 1.00 96.00 176 GLY A CA 1
ATOM 1255 C C . GLY A 1 176 ? 8.424 -9.766 7.859 1.00 96.00 176 GLY A C 1
ATOM 1256 O O . GLY A 1 176 ? 8.154 -10.939 7.604 1.00 96.00 176 GLY A O 1
ATOM 1257 N N . GLU A 1 177 ? 8.965 -9.389 9.018 1.00 97.62 177 GLU A N 1
ATOM 1258 C CA . GLU A 1 177 ? 9.376 -10.326 10.083 1.00 97.62 177 GLU A CA 1
ATOM 1259 C C . GLU A 1 177 ? 8.495 -10.249 11.337 1.00 97.62 177 GLU A C 1
ATOM 1261 O O . GLU A 1 177 ? 8.700 -10.973 12.311 1.00 97.62 177 GLU A O 1
ATOM 1266 N N . ARG A 1 178 ? 7.527 -9.328 11.343 1.00 97.81 178 ARG A N 1
ATOM 1267 C CA . ARG A 1 178 ? 6.740 -8.963 12.526 1.00 97.81 178 ARG A CA 1
ATOM 1268 C C . ARG A 1 178 ? 5.249 -8.902 12.197 1.00 97.81 178 ARG A C 1
ATOM 1270 O O . ARG A 1 178 ? 4.569 -7.945 12.570 1.00 97.81 178 ARG A O 1
ATOM 1277 N N . LEU A 1 179 ? 4.736 -9.903 11.482 1.00 98.38 179 LEU A N 1
ATOM 1278 C CA . LEU A 1 179 ? 3.295 -10.051 11.270 1.00 98.38 179 LEU A CA 1
ATOM 1279 C C . LEU A 1 179 ? 2.609 -10.427 12.595 1.00 98.38 179 LEU A C 1
ATOM 1281 O O . LEU A 1 179 ? 3.134 -11.225 13.364 1.00 98.38 179 LEU A O 1
ATOM 1285 N N . ALA A 1 180 ? 1.435 -9.877 12.880 1.00 98.50 180 ALA A N 1
ATOM 1286 C CA . ALA A 1 180 ? 0.619 -10.298 14.014 1.00 98.50 180 ALA A CA 1
ATOM 1287 C C . ALA A 1 180 ? -0.857 -10.331 13.619 1.00 98.50 180 ALA A C 1
ATOM 1289 O O . ALA A 1 180 ? -1.429 -9.294 13.295 1.00 98.50 180 ALA A O 1
ATOM 1290 N N . VAL A 1 181 ? -1.486 -11.500 13.673 1.00 98.69 181 VAL A N 1
ATOM 1291 C CA . VAL A 1 181 ? -2.902 -11.678 13.324 1.00 98.69 181 VAL A CA 1
ATOM 1292 C C . VAL A 1 181 ? -3.623 -12.296 14.513 1.00 98.69 181 VAL A C 1
ATOM 1294 O O . VAL A 1 181 ? -3.289 -13.405 14.916 1.00 98.69 181 VAL A O 1
ATOM 1297 N N . SER A 1 182 ? -4.607 -11.609 15.093 1.00 98.50 182 SER A N 1
ATOM 1298 C CA . SER A 1 182 ? -5.447 -12.166 16.161 1.00 98.50 182 SER A CA 1
ATOM 1299 C C . SER A 1 182 ? -6.908 -11.767 15.994 1.00 98.50 182 SER A C 1
ATOM 1301 O O . SER A 1 182 ? -7.225 -10.614 15.686 1.00 98.50 182 SER A O 1
ATOM 1303 N N . ASN A 1 183 ? -7.808 -12.735 16.185 1.00 98.38 183 ASN A N 1
ATOM 1304 C CA . ASN A 1 183 ? -9.245 -12.577 15.945 1.00 98.38 183 ASN A CA 1
ATOM 1305 C C . ASN A 1 183 ? -9.541 -11.878 14.598 1.00 98.38 183 ASN A C 1
ATOM 1307 O O . ASN A 1 183 ? -10.346 -10.959 14.553 1.00 98.38 183 ASN A O 1
ATOM 1311 N N . SER A 1 184 ? -8.772 -12.177 13.549 1.00 98.75 184 SER A N 1
ATOM 1312 C CA . SER A 1 184 ? -8.685 -11.401 12.299 1.00 98.75 184 SER A CA 1
ATOM 1313 C C . SER A 1 184 ? -8.189 -12.290 11.160 1.00 98.75 184 SER A C 1
ATOM 1315 O O . SER A 1 184 ? -7.638 -13.362 11.410 1.00 98.75 184 SER A O 1
ATOM 1317 N N . VAL A 1 185 ? -8.318 -11.829 9.916 1.00 98.56 185 VAL A N 1
ATOM 1318 C CA . VAL A 1 185 ? -7.903 -12.599 8.736 1.00 98.56 185 VAL A CA 1
ATOM 1319 C C . VAL A 1 185 ? -6.957 -11.817 7.831 1.00 98.56 185 VAL A C 1
ATOM 1321 O O . VAL A 1 185 ? -7.186 -10.648 7.514 1.00 98.56 185 VAL A O 1
ATOM 1324 N N . LEU A 1 186 ? -5.902 -12.499 7.389 1.00 98.62 186 LEU A N 1
ATOM 1325 C CA . LEU A 1 186 ? -5.080 -12.101 6.250 1.00 98.62 186 LEU A CA 1
ATOM 1326 C C . LEU A 1 186 ? -5.355 -13.079 5.101 1.00 98.62 186 LEU A C 1
ATOM 1328 O O . LEU A 1 186 ? -5.051 -14.264 5.233 1.00 98.62 186 LEU A O 1
ATOM 1332 N N . ARG A 1 187 ? -5.935 -12.607 3.995 1.00 98.12 187 ARG A N 1
ATOM 1333 C CA . ARG A 1 187 ? -6.340 -13.469 2.872 1.00 98.12 187 ARG A CA 1
ATOM 1334 C C . ARG A 1 187 ? -5.723 -13.061 1.541 1.00 98.12 187 ARG A C 1
ATOM 1336 O O . ARG A 1 187 ? -5.669 -11.874 1.213 1.00 98.12 187 ARG A O 1
ATOM 1343 N N . PHE A 1 188 ? -5.340 -14.071 0.771 1.00 98.62 188 PHE A N 1
ATOM 1344 C CA . PHE A 1 188 ? -4.884 -13.995 -0.611 1.00 98.62 188 PHE A CA 1
ATOM 1345 C C . PHE A 1 188 ? -5.764 -14.925 -1.444 1.00 98.62 188 PHE A C 1
ATOM 1347 O O . PHE A 1 188 ? -5.763 -16.133 -1.211 1.00 98.62 188 PHE A O 1
ATOM 1354 N N . VAL A 1 189 ? -6.543 -14.371 -2.371 1.00 98.62 189 VAL A N 1
ATOM 1355 C CA . VAL A 1 189 ? -7.485 -15.142 -3.192 1.00 98.62 189 VAL A CA 1
ATOM 1356 C C . VAL A 1 189 ? -7.364 -14.738 -4.656 1.00 98.62 189 VAL A C 1
ATOM 1358 O O . VAL A 1 189 ? -7.586 -13.575 -4.975 1.00 98.62 189 VAL A O 1
ATOM 1361 N N . GLY A 1 190 ? -7.016 -15.665 -5.548 1.00 98.25 190 GLY A N 1
ATOM 1362 C CA . GLY A 1 190 ? -6.794 -15.337 -6.962 1.00 98.25 190 GLY A CA 1
ATOM 1363 C C . GLY A 1 190 ? -5.611 -14.382 -7.132 1.00 98.25 190 GLY A C 1
ATOM 1364 O O . GLY A 1 190 ? -5.763 -13.287 -7.673 1.00 98.25 190 GLY A O 1
ATOM 1365 N N . VAL A 1 191 ? -4.456 -14.746 -6.569 1.00 98.44 191 VAL A N 1
ATOM 1366 C CA . VAL A 1 191 ? -3.217 -13.962 -6.686 1.00 98.44 191 VAL A CA 1
ATOM 1367 C C . VAL A 1 191 ? -2.256 -14.720 -7.580 1.00 98.44 191 VAL A C 1
ATOM 1369 O O . VAL A 1 191 ? -1.706 -15.744 -7.178 1.00 98.44 191 VAL A O 1
ATOM 1372 N N . GLU A 1 192 ? -2.020 -14.197 -8.773 1.00 97.25 192 GLU A N 1
ATOM 1373 C CA . GLU A 1 192 ? -1.150 -14.832 -9.756 1.00 97.25 192 GLU A CA 1
ATOM 1374 C C . GLU A 1 192 ? -0.079 -13.876 -10.260 1.00 97.25 192 GLU A C 1
ATOM 1376 O O . GLU A 1 192 ? -0.254 -12.656 -10.246 1.00 97.25 192 GLU A O 1
ATOM 1381 N N . GLY A 1 193 ? 1.063 -14.404 -10.693 1.00 95.38 193 GLY A N 1
ATOM 1382 C CA . GLY A 1 193 ? 2.105 -13.517 -11.182 1.00 95.38 193 GLY A CA 1
ATOM 1383 C C . GLY A 1 193 ? 3.453 -14.131 -11.501 1.00 95.38 193 GLY A C 1
ATOM 1384 O O . GLY A 1 193 ? 3.732 -15.269 -11.153 1.00 95.38 193 GLY A O 1
ATOM 1385 N N . SER A 1 194 ? 4.317 -13.337 -12.126 1.00 96.62 194 SER A N 1
ATOM 1386 C CA . SER A 1 194 ? 5.709 -13.689 -12.410 1.00 96.62 194 SER A CA 1
ATOM 1387 C C . SER A 1 194 ? 6.615 -13.003 -11.396 1.00 96.62 194 SER A C 1
ATOM 1389 O O . SER A 1 194 ? 6.662 -11.771 -11.326 1.00 96.62 194 SER A O 1
ATOM 1391 N N . VAL A 1 195 ? 7.349 -13.790 -10.614 1.00 96.31 195 VAL A N 1
ATOM 1392 C CA . VAL A 1 195 ? 8.270 -13.288 -9.587 1.00 96.31 195 VAL A CA 1
ATOM 1393 C C . VAL A 1 195 ? 9.591 -14.049 -9.632 1.00 96.31 195 VAL A C 1
ATOM 1395 O O . VAL A 1 195 ? 9.604 -15.254 -9.849 1.00 96.31 195 VAL A O 1
ATOM 1398 N N . ALA A 1 196 ? 10.709 -13.365 -9.384 1.00 94.50 196 ALA A N 1
ATOM 1399 C CA . ALA A 1 196 ? 12.024 -14.017 -9.342 1.00 94.50 196 ALA A CA 1
ATOM 1400 C C . ALA A 1 196 ? 12.255 -14.847 -8.060 1.00 94.50 196 ALA A C 1
ATOM 1402 O O . ALA A 1 196 ? 13.179 -15.655 -7.994 1.00 94.50 196 ALA A O 1
ATOM 1403 N N . SER A 1 197 ? 11.451 -14.618 -7.016 1.00 92.75 197 SER A N 1
ATOM 1404 C CA . SER A 1 197 ? 11.544 -15.289 -5.714 1.00 92.75 197 SER A CA 1
ATOM 1405 C C . SER A 1 197 ? 10.185 -15.875 -5.293 1.00 92.75 197 SER A C 1
ATOM 1407 O O . SER A 1 197 ? 9.513 -16.526 -6.082 1.00 92.75 197 SER A O 1
ATOM 1409 N N . SER A 1 198 ? 9.761 -15.695 -4.039 1.00 94.62 198 SER A N 1
ATOM 1410 C CA . SER A 1 198 ? 8.458 -16.157 -3.548 1.00 94.62 198 SER A CA 1
ATOM 1411 C C . SER A 1 198 ? 7.338 -15.169 -3.887 1.00 94.62 198 SER A C 1
ATOM 1413 O O . SER A 1 198 ? 7.501 -13.958 -3.704 1.00 94.62 198 SER A O 1
ATOM 1415 N N . LEU A 1 199 ? 6.173 -15.687 -4.294 1.00 97.12 199 LEU A N 1
ATOM 1416 C CA . LEU A 1 199 ? 4.975 -14.871 -4.532 1.00 97.12 199 LEU A CA 1
ATOM 1417 C C . LEU A 1 199 ? 4.398 -14.301 -3.235 1.00 97.12 199 LEU A C 1
ATOM 1419 O O . LEU A 1 199 ? 4.007 -13.142 -3.199 1.00 97.12 199 LEU A O 1
ATOM 1423 N N . VAL A 1 200 ? 4.397 -15.087 -2.160 1.00 97.38 200 VAL A N 1
ATOM 1424 C CA . VAL A 1 200 ? 4.066 -14.628 -0.807 1.00 97.38 200 VAL A CA 1
ATOM 1425 C C . VAL A 1 200 ? 5.181 -15.082 0.127 1.00 97.38 200 VAL A C 1
ATOM 1427 O O . VAL A 1 200 ? 5.534 -16.261 0.154 1.00 97.38 200 VAL A O 1
ATOM 1430 N N . ARG A 1 201 ? 5.758 -14.152 0.891 1.00 96.81 201 ARG A N 1
ATOM 1431 C CA . ARG A 1 201 ? 6.815 -14.428 1.871 1.00 96.81 201 ARG A CA 1
ATOM 1432 C C . ARG A 1 201 ? 6.481 -13.776 3.205 1.00 96.81 201 ARG A C 1
ATOM 1434 O O . ARG A 1 201 ? 6.360 -12.558 3.292 1.00 96.81 201 ARG A O 1
ATOM 1441 N N . CYS A 1 202 ? 6.431 -14.583 4.258 1.00 96.56 202 CYS A N 1
ATOM 1442 C CA . CYS A 1 202 ? 6.391 -14.124 5.642 1.00 96.56 202 CYS A CA 1
ATOM 1443 C C . CYS A 1 202 ? 7.684 -14.566 6.333 1.00 96.56 202 CYS A C 1
ATOM 1445 O O . CYS A 1 202 ? 7.980 -15.757 6.370 1.00 96.56 202 CYS A O 1
ATOM 1447 N N . GLY A 1 203 ? 8.484 -13.614 6.814 1.00 95.81 203 GLY A N 1
ATOM 1448 C CA . GLY A 1 203 ? 9.759 -13.888 7.485 1.00 95.81 203 GLY A CA 1
ATOM 1449 C C . GLY A 1 203 ? 9.612 -14.192 8.975 1.00 95.81 203 GLY A C 1
ATOM 1450 O O . GLY A 1 203 ? 10.532 -14.732 9.578 1.00 95.81 203 GLY A O 1
ATOM 1451 N N . GLY A 1 204 ? 8.465 -13.861 9.570 1.00 96.25 204 GLY A N 1
ATOM 1452 C CA . GLY A 1 204 ? 8.213 -14.065 10.989 1.00 96.25 204 GLY A CA 1
ATOM 1453 C C . GLY A 1 204 ? 6.947 -13.360 11.462 1.00 96.25 204 GLY A C 1
ATOM 1454 O O . GLY A 1 204 ? 6.407 -12.472 10.793 1.00 96.25 204 GLY A O 1
ATOM 1455 N N . GLY A 1 205 ? 6.461 -13.770 12.628 1.00 96.38 205 GLY A N 1
ATOM 1456 C CA . GLY A 1 205 ? 5.258 -13.207 13.217 1.00 96.38 205 GLY A CA 1
ATOM 1457 C C . GLY A 1 205 ? 4.494 -14.185 14.096 1.00 96.38 205 GLY A C 1
ATOM 1458 O O . GLY A 1 205 ? 4.979 -15.266 14.424 1.00 96.38 205 GLY A O 1
ATOM 1459 N N . THR A 1 206 ? 3.280 -13.794 14.470 1.00 97.56 206 THR A N 1
ATOM 1460 C CA . THR A 1 206 ? 2.356 -14.599 15.265 1.00 97.56 206 THR A CA 1
ATOM 1461 C C . THR A 1 206 ? 0.968 -14.629 14.631 1.00 97.56 206 THR A C 1
ATOM 1463 O O . THR A 1 206 ? 0.400 -13.598 14.272 1.00 97.56 206 THR A O 1
ATOM 1466 N N . VAL A 1 207 ? 0.391 -15.824 14.530 1.00 97.44 207 VAL A N 1
ATOM 1467 C CA . VAL A 1 207 ? -1.043 -16.018 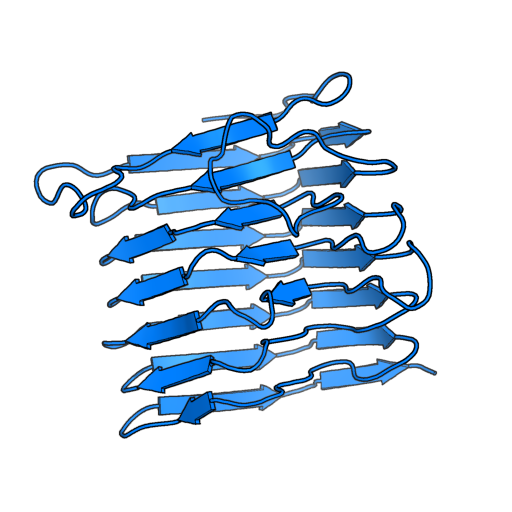14.289 1.00 97.44 207 VAL A CA 1
ATOM 1468 C C . VAL A 1 207 ? -1.631 -16.484 15.618 1.00 97.44 207 VAL A C 1
ATOM 1470 O O . VAL A 1 207 ? -1.395 -17.607 16.055 1.00 97.44 207 VAL A O 1
ATOM 1473 N N . GLY A 1 208 ? -2.273 -15.562 16.330 1.00 96.69 208 GLY A N 1
ATOM 1474 C CA . GLY A 1 208 ? -2.848 -15.784 17.654 1.00 96.69 208 GLY A CA 1
ATOM 1475 C C . GLY A 1 208 ? -4.274 -16.334 17.601 1.00 96.69 208 GLY A C 1
ATOM 1476 O O . GLY A 1 208 ? -4.823 -16.596 16.535 1.00 96.69 208 GLY A O 1
ATOM 1477 N N . ALA A 1 209 ? -4.901 -16.469 18.773 1.00 97.56 209 ALA A N 1
ATOM 1478 C CA . ALA A 1 209 ? -6.264 -16.986 18.898 1.00 97.56 209 ALA A CA 1
ATOM 1479 C C . ALA A 1 209 ? -7.265 -16.231 17.999 1.00 97.56 209 ALA A C 1
ATOM 1481 O O . ALA A 1 209 ? -7.265 -14.997 17.944 1.00 97.56 209 ALA A O 1
ATOM 1482 N N . GLY A 1 210 ? -8.095 -16.986 17.274 1.00 97.50 210 GLY A N 1
ATOM 1483 C CA . GLY A 1 210 ? -9.059 -16.461 16.300 1.00 97.50 210 GLY A CA 1
ATOM 1484 C C . GLY A 1 210 ? -8.429 -15.784 15.076 1.00 97.50 210 GLY A C 1
ATOM 1485 O O . GLY A 1 210 ? -9.149 -15.194 14.281 1.00 97.50 210 GLY A O 1
ATOM 1486 N N . GLY A 1 211 ? -7.102 -15.792 14.941 1.00 97.75 211 GLY A N 1
ATOM 1487 C CA . GLY A 1 211 ? -6.402 -15.335 13.749 1.00 97.75 211 GLY A CA 1
ATOM 1488 C C . GLY A 1 211 ? -6.250 -16.470 12.745 1.00 97.75 211 GLY A C 1
ATOM 1489 O O . GLY A 1 211 ? -5.968 -17.599 13.142 1.00 97.75 211 GLY A O 1
ATOM 1490 N N . TRP A 1 212 ? -6.394 -16.184 11.454 1.00 96.62 212 TRP A N 1
ATOM 1491 C CA . TRP A 1 212 ? -6.042 -17.145 10.409 1.00 96.62 212 TRP A CA 1
ATOM 1492 C C . TRP A 1 212 ? -5.514 -16.466 9.148 1.00 96.62 212 TRP A C 1
ATOM 1494 O O . TRP A 1 212 ? -5.693 -15.265 8.924 1.00 96.62 212 TRP A O 1
ATOM 1504 N N . MET A 1 213 ? -4.833 -17.268 8.336 1.00 96.25 213 MET A N 1
ATOM 1505 C CA . MET A 1 213 ? -4.367 -16.894 7.010 1.00 96.25 213 MET A CA 1
ATOM 1506 C C . MET A 1 213 ? -5.065 -17.774 5.979 1.00 96.25 213 MET A C 1
ATOM 1508 O O . MET A 1 213 ? -5.144 -18.986 6.162 1.00 96.25 213 MET A O 1
ATOM 1512 N N . GLU A 1 214 ? -5.563 -17.165 4.911 1.00 96.75 214 GLU A N 1
ATOM 1513 C CA . GLU A 1 214 ? -6.221 -17.860 3.805 1.00 96.75 214 GLU A CA 1
ATOM 1514 C C . GLU A 1 214 ? -5.414 -17.644 2.525 1.00 96.75 214 GLU A C 1
ATOM 1516 O O . GLU A 1 214 ? -5.088 -16.510 2.172 1.00 96.75 214 GLU A O 1
ATOM 1521 N N . LEU A 1 215 ? -5.077 -18.738 1.846 1.00 97.56 215 LEU A N 1
ATOM 1522 C CA . LEU A 1 215 ? -4.504 -18.724 0.508 1.00 97.56 215 LEU A CA 1
ATOM 1523 C C . LEU A 1 215 ? -5.366 -19.635 -0.361 1.00 97.56 215 LEU A C 1
ATOM 1525 O O . LEU A 1 215 ? -5.463 -20.832 -0.093 1.00 97.56 215 LEU A O 1
ATOM 1529 N N . HIS A 1 216 ? -5.990 -19.065 -1.382 1.00 97.94 216 HIS A N 1
ATOM 1530 C CA . HIS A 1 216 ? -6.809 -19.786 -2.348 1.00 97.94 216 HIS A CA 1
ATOM 1531 C C . HIS A 1 216 ? -6.459 -19.284 -3.742 1.00 97.94 216 HIS A C 1
ATOM 1533 O O . HIS A 1 216 ? -6.399 -18.076 -3.945 1.00 97.94 216 HIS A O 1
ATOM 1539 N N . ASP A 1 217 ? -6.194 -20.179 -4.691 1.00 97.44 217 ASP A N 1
ATOM 1540 C CA . ASP A 1 217 ? -5.826 -19.781 -6.053 1.00 97.44 217 ASP A CA 1
ATOM 1541 C C . ASP A 1 217 ? -4.636 -18.800 -6.083 1.00 97.44 217 ASP A C 1
ATOM 1543 O O . ASP A 1 217 ? -4.719 -17.681 -6.587 1.00 97.44 217 ASP A O 1
ATOM 1547 N N . VAL A 1 218 ? -3.524 -19.211 -5.459 1.00 97.69 218 VAL A N 1
ATOM 1548 C CA . VAL A 1 218 ? -2.285 -18.424 -5.375 1.00 97.69 218 VAL A CA 1
ATOM 1549 C C . VAL A 1 218 ? -1.140 -19.180 -6.043 1.00 97.69 218 VAL A C 1
ATOM 1551 O O . VAL A 1 218 ? -0.694 -20.199 -5.511 1.00 97.69 218 VAL A O 1
ATOM 1554 N N . TRP A 1 219 ? -0.631 -18.690 -7.176 1.00 95.38 219 TRP A N 1
ATOM 1555 C CA . TRP A 1 219 ? 0.471 -19.342 -7.901 1.00 95.38 219 TRP A CA 1
ATOM 1556 C C . TRP A 1 219 ? 1.374 -18.357 -8.645 1.00 95.38 219 TRP A C 1
ATOM 1558 O O . TRP A 1 219 ? 0.936 -17.327 -9.148 1.00 95.38 219 TRP A O 1
ATOM 1568 N N . ALA A 1 220 ? 2.661 -18.697 -8.737 1.00 91.44 220 ALA A N 1
ATOM 1569 C CA . ALA A 1 220 ? 3.606 -17.982 -9.585 1.00 91.44 220 ALA A CA 1
ATOM 1570 C C . ALA A 1 220 ? 3.784 -18.708 -10.924 1.00 91.44 220 ALA A C 1
ATOM 1572 O O . ALA A 1 220 ? 3.863 -19.937 -10.945 1.00 91.44 220 ALA A O 1
ATOM 1573 N N . VAL A 1 221 ? 3.893 -17.954 -12.016 1.00 86.31 221 VAL A N 1
ATOM 1574 C CA . VAL A 1 221 ? 4.380 -18.451 -13.308 1.00 86.31 221 VAL A CA 1
ATOM 1575 C C . VAL A 1 221 ? 5.884 -18.183 -13.410 1.00 86.31 221 VAL A C 1
ATOM 1577 O O . VAL A 1 221 ? 6.357 -17.141 -12.950 1.00 86.31 221 VAL A O 1
ATOM 1580 N N . GLY A 1 222 ? 6.627 -19.174 -13.911 1.00 65.88 222 GLY A N 1
ATOM 1581 C CA . GLY A 1 222 ? 8.089 -19.137 -14.047 1.00 65.88 222 GLY A CA 1
ATOM 1582 C C . GLY A 1 222 ? 8.572 -18.421 -15.296 1.00 65.88 222 GLY A C 1
ATOM 1583 O O . GLY A 1 222 ? 7.781 -18.320 -16.260 1.00 65.88 222 GLY A O 1
#

Foldseek 3Di:
DAELDEDPDQEEAEPEADQDDAAAPDEAEEEAANYEYENYAYEYEAEYHAAYEYEHENYEFEDAFFHDPVVDPPPPQAGTENYEYANYEYHLYEHEYELYEQEYQAALHEPYEYYNEYEYHNYEYEYENYEQYWNNAANYESYDYEQPYADEYDDAYEYYYELYEFEHNHYYHERHAAYYFELYEYEYENYEYAHPDYNYDYNHYDQDYNGDYYYYNHDYDD

Radius of gyration: 15.82 Å; chains: 1; bounding box: 32×36×33 Å

Organism: NCBI:txid85056

Sequence (222 aa):
ELRDCVCDGGAQIYVRGYSGEPASDRSLEVSVSGLSGSYCSLVFVHNLPARTNVTVRDSTIVTPGPMRYSQLSGLTDAVASPLVLHATSLLRSQLRVNNTVLRSSQAGGSAVYVGGGVDLLSSAVVLDGVSLEASGGPTASAMRVASSSRLSLRNHSVFSVTNVSVVSSGGGIVLGERLAVSNSVLRFVGVEGSVASSLVRCGGGTVGAGGWMELHDVWAVG

pLDDT: mean 95.66, std 4.72, range [65.88, 98.88]

InterPro domains:
  IPR053915 Dispersed gene family protein 1, beta-sheet domain [PF22274] (1-157)

Secondary structure (DSSP, 8-state):
-EES-B--TT-EEEEE-BSSSPPSS---EEEEES-EEES-EEEEESBPPTT-EEEEES-EEEE-S----TTSTT--S-SS-SEEEEEEEEES-EEEEES-EEEE-STT-EEEEEEEEEEEES-EEEEES-EEEE-SSTT-EEEEE-TT-EEEEESS-EEEEEEEEEEESSEEEE--SEEEESSSEEEEEEEEEEESS-SEE--SEEE-TT-EEEEEEEEEE-